Protein AF-A0A959UY84-F1 (afdb_monomer)

pLDDT: mean 77.55, std 14.4, range [38.22, 95.81]

Mean predicted aligned error: 18.68 Å

Nearest PDB structures (foldseek):
  3w5n-assembly1_A  TM=2.891E-01  e=4.322E-02  Streptomyces avermitilis MA-4680 = NBRC 14893
  1owr-assembly4_Q  TM=3.472E-01  e=2.621E-01  Homo sapiens
  6z2o-assembly1_A  TM=5.328E-01  e=4.587E+00  Akkermansia muciniphila ATCC BAA-835
  7usy-assembly1_J  TM=1.770E-01  e=7.175E-01  Caenorhabditis elegans
  6uwa-assembly1_A  TM=2.604E-01  e=7.794E+00  Mus musculus

Sequence (196 aa):
AFSTVIEVLQGSLLLPDIQVSQGEYFWDTDPGEGNGSTMLAFDGNYDSALETVRLESSTLPAPGTHTLGLRVLDVNGNWGPVFRVVTEVLPGSITFPAIHVSAAEYWADSDPGEGAGTPMLAADGNFDSAVEVFRGGGIPVPVIAGTQVLWMRAQDDDGGWGPPFGVVVNIDTTVTGTVAVPELAMDPVRIGPNPA

Radius of gyration: 35.75 Å; Cα contacts (8 Å, |Δi|>4): 288; chains: 1; bounding box: 108×70×89 Å

Secondary structure (DSSP, 8-state):
-------------------EEEEEEEESS---TT-SEEPEETTS---SSS--EE--GGGPPSSEEEEEEEEEEETTSPBPPPEEEEEEE-SS-------SEEEEEEESSS---TT-SEEPEETTS---SSS-PEEP-SPPSS--SEEEEEEEEEEETTSPBPPPEEEEEEE-S---S-------------PPPPP-

Solvent-accessible surface area (backbone atoms only — not comparable to full-atom values): 12645 Å² total; per-residue (Å²): 138,89,83,86,84,83,83,82,76,83,74,80,79,77,68,77,76,65,27,34,58,47,38,30,33,42,67,69,64,84,72,51,93,93,57,48,48,71,44,40,41,72,90,72,58,58,77,39,75,72,79,61,70,46,75,73,75,91,72,65,72,73,62,42,82,43,35,44,35,36,36,40,25,34,69,85,74,48,73,50,74,76,47,75,47,80,44,74,41,72,82,69,82,82,73,68,75,70,65,21,36,60,47,36,30,36,47,62,75,76,87,70,50,93,93,57,45,48,67,47,39,42,66,89,71,60,61,78,38,71,72,79,58,70,40,77,62,79,80,72,80,90,68,75,72,40,82,45,43,43,32,32,34,42,21,36,64,89,69,50,71,52,75,78,46,73,45,84,40,75,42,70,79,79,73,77,69,81,79,70,71,73,78,73,78,73,73,77,83,80,84,74,81,83,81,131

Structure (mmCIF, N/CA/C/O backbone):
data_AF-A0A959UY84-F1
#
_entry.id   AF-A0A959UY84-F1
#
loop_
_atom_site.group_PDB
_atom_site.id
_atom_site.type_symbol
_atom_site.label_atom_id
_atom_site.label_alt_id
_atom_site.label_comp_id
_atom_site.label_asym_id
_atom_site.label_entity_id
_atom_site.label_seq_id
_atom_site.pdbx_PDB_ins_code
_atom_site.Cartn_x
_atom_site.Cartn_y
_atom_site.Cartn_z
_atom_site.occupancy
_atom_site.B_iso_or_equiv
_atom_site.auth_seq_id
_atom_site.auth_comp_id
_atom_site.auth_asym_id
_atom_site.auth_atom_id
_atom_site.pdbx_PDB_model_num
ATOM 1 N N . ALA A 1 1 ? -82.254 -1.535 7.760 1.00 47.66 1 ALA A N 1
ATOM 2 C CA . ALA A 1 1 ? -80.948 -2.008 7.265 1.00 47.66 1 ALA A CA 1
ATOM 3 C C . ALA A 1 1 ? -79.883 -1.381 8.145 1.00 47.66 1 ALA A C 1
ATOM 5 O O . ALA A 1 1 ? -79.947 -0.176 8.350 1.00 47.66 1 ALA A O 1
ATOM 6 N N . PHE A 1 2 ? -78.991 -2.175 8.728 1.00 38.91 2 PHE A N 1
ATOM 7 C CA . PHE A 1 2 ? -77.877 -1.650 9.518 1.00 38.91 2 PHE A CA 1
ATOM 8 C C . PHE A 1 2 ? -76.648 -1.620 8.612 1.00 38.91 2 PHE A C 1
ATOM 10 O O . PHE A 1 2 ? -76.376 -2.612 7.937 1.00 38.91 2 PHE A O 1
ATOM 17 N N . SER A 1 3 ? -75.940 -0.495 8.568 1.00 51.19 3 SER A N 1
ATOM 18 C CA . SER A 1 3 ? -74.645 -0.388 7.898 1.00 51.19 3 SER A CA 1
ATOM 19 C C . SER A 1 3 ? -73.561 -0.216 8.952 1.00 51.19 3 SER A C 1
ATOM 21 O O . SER A 1 3 ? -73.603 0.737 9.729 1.00 51.19 3 SER A O 1
ATOM 23 N N . THR A 1 4 ? -72.592 -1.124 8.960 1.00 61.88 4 THR A N 1
ATOM 24 C CA . THR A 1 4 ? -71.362 -0.978 9.738 1.00 61.88 4 THR A CA 1
ATOM 25 C C . THR A 1 4 ? -70.374 -0.165 8.915 1.00 61.88 4 THR A C 1
ATOM 27 O O . THR A 1 4 ? -70.069 -0.533 7.782 1.00 61.88 4 THR A O 1
ATOM 30 N N . VAL A 1 5 ? -69.875 0.931 9.481 1.00 63.16 5 VAL A N 1
ATOM 31 C CA . VAL A 1 5 ? -68.743 1.670 8.920 1.00 63.16 5 VAL A CA 1
ATOM 32 C C . VAL A 1 5 ? -67.485 1.155 9.610 1.00 63.16 5 VAL A C 1
ATOM 34 O O . VAL A 1 5 ? -67.395 1.198 10.834 1.00 63.16 5 VAL A O 1
ATOM 37 N N . ILE A 1 6 ? -66.546 0.624 8.826 1.00 64.69 6 ILE A N 1
ATOM 38 C CA . ILE A 1 6 ? -65.205 0.266 9.292 1.00 64.69 6 ILE A CA 1
ATOM 39 C C . ILE A 1 6 ? -64.286 1.398 8.856 1.00 64.69 6 ILE A C 1
ATOM 41 O O . ILE A 1 6 ? -64.096 1.625 7.662 1.00 64.69 6 ILE A O 1
ATOM 45 N N . GLU A 1 7 ? -63.738 2.113 9.828 1.00 56.81 7 GLU A N 1
ATOM 46 C CA . GLU A 1 7 ? -62.699 3.102 9.590 1.00 56.81 7 GLU A CA 1
ATOM 47 C C . GLU A 1 7 ? -61.343 2.389 9.629 1.00 56.81 7 GLU A C 1
ATOM 49 O O . GLU A 1 7 ? -60.917 1.886 10.669 1.00 56.81 7 GLU A O 1
ATOM 54 N N . VAL A 1 8 ? -60.685 2.286 8.473 1.00 61.00 8 VAL A N 1
ATOM 55 C CA . VAL A 1 8 ? -59.310 1.785 8.386 1.00 61.00 8 VAL A CA 1
ATOM 56 C C . VAL A 1 8 ? -58.386 2.994 8.450 1.00 61.00 8 VAL A C 1
ATOM 58 O O . VAL A 1 8 ? -58.126 3.645 7.440 1.00 61.00 8 VAL A O 1
ATOM 61 N N . LEU A 1 9 ? -57.911 3.314 9.652 1.00 59.94 9 LEU A N 1
ATOM 62 C CA . LEU A 1 9 ? -56.828 4.276 9.837 1.00 59.94 9 LEU A CA 1
ATOM 63 C C . LEU A 1 9 ? -55.558 3.686 9.216 1.00 59.94 9 LEU A C 1
ATOM 65 O O . LEU A 1 9 ? -55.155 2.574 9.565 1.00 59.94 9 LEU A O 1
ATOM 69 N N . GLN A 1 10 ? -54.926 4.413 8.290 1.00 56.59 10 GLN A N 1
ATOM 70 C CA . GLN A 1 10 ? -53.598 4.044 7.808 1.00 56.59 10 GLN A CA 1
ATOM 71 C C . GLN A 1 10 ? -52.622 4.182 8.977 1.00 56.59 10 GLN A C 1
ATOM 73 O O . GLN A 1 10 ? -52.199 5.282 9.326 1.00 56.59 10 GLN A O 1
ATOM 78 N N . GLY A 1 11 ? -52.298 3.062 9.621 1.00 54.84 11 GLY A N 1
ATOM 79 C CA . GLY A 1 11 ? -51.162 3.005 10.523 1.00 54.84 11 GLY A CA 1
ATOM 80 C C . GLY A 1 11 ? -49.910 3.308 9.711 1.00 54.84 11 GLY A C 1
ATOM 81 O O . GLY A 1 11 ? -49.568 2.549 8.805 1.00 54.84 11 GLY A O 1
ATOM 82 N N . SER A 1 12 ? -49.247 4.424 10.010 1.00 58.94 12 SER A N 1
ATOM 83 C CA . SER A 1 12 ? -47.888 4.650 9.532 1.00 58.94 12 SER A CA 1
ATOM 84 C C . SER A 1 12 ? -47.003 3.581 10.169 1.00 58.94 12 SER A C 1
ATOM 86 O O . SER A 1 12 ? -46.791 3.580 11.382 1.00 58.94 12 SER A O 1
ATOM 88 N N . LEU A 1 13 ? -46.539 2.631 9.360 1.00 49.25 13 LEU A N 1
ATOM 89 C CA . LEU A 1 13 ? -45.428 1.765 9.726 1.00 49.25 13 LEU A CA 1
ATOM 90 C C . LEU A 1 13 ? -44.180 2.648 9.730 1.00 49.25 13 LEU A C 1
ATOM 92 O O . LEU A 1 13 ? -43.561 2.855 8.689 1.00 49.25 13 LEU A O 1
ATOM 96 N N . LEU A 1 14 ? -43.822 3.183 10.898 1.00 54.56 14 LEU A N 1
ATOM 97 C CA . LEU A 1 14 ? -42.451 3.615 11.131 1.00 54.56 14 LEU A CA 1
ATOM 98 C C . LEU A 1 14 ? -41.615 2.337 11.144 1.00 54.56 14 LEU A C 1
ATOM 100 O O . LEU A 1 14 ? -41.528 1.649 12.161 1.00 54.56 14 LEU A O 1
ATOM 104 N N . LEU A 1 15 ? -41.079 1.965 9.982 1.00 54.41 15 LEU A N 1
ATOM 105 C CA . LEU A 1 15 ? -39.964 1.035 9.963 1.00 54.41 15 LEU A CA 1
ATOM 106 C C . LEU A 1 15 ? -38.872 1.687 10.819 1.00 54.41 15 LEU A C 1
ATOM 108 O O . LEU A 1 15 ? -38.624 2.881 10.632 1.00 54.41 15 LEU A O 1
ATOM 112 N N . PRO A 1 16 ? -38.287 0.970 11.796 1.00 58.69 16 PRO A N 1
ATOM 113 C CA . PRO A 1 16 ? -37.141 1.505 12.505 1.00 58.69 16 PRO A CA 1
ATOM 114 C C . PRO A 1 16 ? -36.112 1.900 11.454 1.00 58.69 16 PRO A C 1
ATOM 116 O O . PRO A 1 16 ? -35.896 1.161 10.493 1.00 58.69 16 PRO A O 1
ATOM 119 N N . ASP A 1 17 ? -35.552 3.089 11.598 1.00 64.38 17 ASP A N 1
ATOM 120 C CA . ASP A 1 17 ? -34.483 3.521 10.724 1.00 64.38 17 ASP A CA 1
ATOM 121 C C . ASP A 1 17 ? -33.242 2.696 11.087 1.00 64.38 17 ASP A C 1
ATOM 123 O O . ASP A 1 17 ? -32.738 2.768 12.211 1.00 64.38 17 ASP A O 1
ATOM 127 N N . ILE A 1 18 ? -32.846 1.791 10.188 1.00 68.69 18 ILE A N 1
ATOM 128 C CA . ILE A 1 18 ? -31.740 0.843 10.395 1.00 68.69 18 ILE A CA 1
ATOM 129 C C . ILE A 1 18 ? -30.517 1.429 9.704 1.00 68.69 18 ILE A C 1
ATOM 131 O O . ILE A 1 18 ? -30.008 0.891 8.723 1.00 68.69 18 ILE A O 1
ATOM 135 N N . GLN A 1 19 ? -30.087 2.576 10.200 1.00 77.75 19 GLN A N 1
ATOM 136 C CA . GLN A 1 19 ? -28.886 3.251 9.746 1.00 77.75 19 GLN A CA 1
ATOM 137 C C . GLN A 1 19 ? -27.900 3.329 10.905 1.00 77.75 19 GLN A C 1
ATOM 139 O O . GLN A 1 19 ? -28.273 3.553 12.064 1.00 77.75 19 GLN A O 1
ATOM 144 N N . VAL A 1 20 ? -26.629 3.115 10.586 1.00 83.38 20 VAL A N 1
ATOM 145 C CA . VAL A 1 20 ? -25.526 3.466 11.479 1.00 83.38 20 VAL A CA 1
ATOM 146 C C . VAL A 1 20 ? -25.349 4.980 11.402 1.00 83.38 20 VAL A C 1
ATOM 148 O O . VAL A 1 20 ? -25.533 5.548 10.341 1.00 83.38 20 VAL A O 1
ATOM 151 N N . SER A 1 21 ? -25.013 5.645 12.503 1.00 86.69 21 SER A N 1
ATOM 152 C CA . SER A 1 21 ? -24.697 7.082 12.524 1.00 86.69 21 SER A CA 1
ATOM 153 C C . SER A 1 21 ? -23.239 7.354 12.900 1.00 86.69 21 SER A C 1
ATOM 155 O O . SER A 1 21 ? -22.665 8.368 12.501 1.00 86.69 21 SER A O 1
ATOM 157 N N . GLN A 1 22 ? -22.620 6.441 13.655 1.00 88.75 22 GLN A N 1
ATOM 158 C CA . GLN A 1 22 ? -21.222 6.516 14.063 1.00 88.75 22 GLN A CA 1
ATOM 159 C C . GLN A 1 22 ? -20.673 5.119 14.372 1.00 88.75 22 GLN A C 1
ATOM 161 O O . GLN A 1 22 ? -21.403 4.205 14.750 1.00 88.75 22 GLN A O 1
ATOM 166 N N . GLY A 1 23 ? -19.356 4.965 14.273 1.00 90.00 23 GLY A N 1
ATOM 167 C CA . GLY A 1 23 ? -18.635 3.805 14.775 1.00 90.00 23 GLY A CA 1
ATOM 168 C C . GLY A 1 23 ? -17.447 4.209 15.637 1.00 90.00 23 GLY A C 1
ATOM 169 O O . GLY A 1 23 ? -16.810 5.231 15.377 1.00 90.00 23 GLY A O 1
ATOM 170 N N . GLU A 1 24 ? -17.120 3.398 16.640 1.00 93.00 24 GLU A N 1
ATOM 171 C CA . GLU A 1 24 ? -15.875 3.532 17.394 1.00 93.00 24 GLU A CA 1
ATOM 172 C C . GLU A 1 24 ? -15.188 2.189 17.655 1.00 93.00 24 GLU A C 1
ATOM 174 O O . GLU A 1 24 ? -15.826 1.133 17.710 1.00 93.00 24 GLU A O 1
ATOM 179 N N . TYR A 1 25 ? -13.871 2.251 17.832 1.00 93.06 25 TYR A N 1
ATOM 180 C CA . TYR A 1 25 ? -13.019 1.125 18.186 1.00 93.06 25 T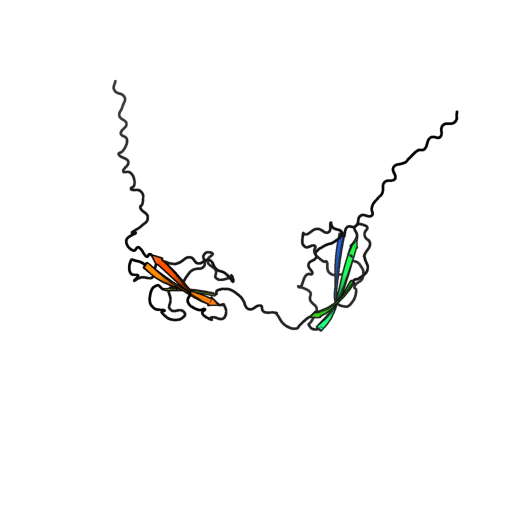YR A CA 1
ATOM 181 C C . TYR A 1 25 ? -12.096 1.467 19.359 1.00 93.06 25 TYR A C 1
ATOM 183 O O . TYR A 1 25 ? -11.830 2.633 19.654 1.00 93.06 25 TYR A O 1
ATOM 191 N N . PHE A 1 26 ? -11.595 0.443 20.043 1.00 93.69 26 PHE A N 1
ATOM 192 C CA . PHE A 1 26 ? -10.644 0.587 21.142 1.00 93.69 26 PHE A CA 1
ATOM 193 C C . PHE A 1 26 ? -9.764 -0.656 21.286 1.00 93.69 26 PHE A C 1
ATOM 195 O O . PHE A 1 26 ? -10.149 -1.761 20.895 1.00 93.69 26 PHE A O 1
ATOM 202 N N . TRP A 1 27 ? -8.585 -0.465 21.878 1.00 93.69 27 TRP A N 1
ATOM 203 C CA . TRP A 1 27 ? -7.637 -1.534 22.172 1.00 93.69 27 TRP A CA 1
ATOM 204 C C . TRP A 1 27 ? -7.721 -1.945 23.641 1.00 93.69 27 TRP A C 1
ATOM 206 O O . TRP A 1 27 ? -7.624 -1.116 24.545 1.00 93.69 27 TRP A O 1
ATOM 216 N N . ASP A 1 28 ? -7.875 -3.247 23.856 1.00 94.62 28 ASP A N 1
ATOM 217 C CA . ASP A 1 28 ? -7.887 -3.954 25.134 1.00 94.62 28 ASP A CA 1
ATOM 218 C C . ASP A 1 28 ? -9.031 -3.552 26.076 1.00 94.62 28 ASP A C 1
ATOM 220 O O . ASP A 1 28 ? -10.001 -4.298 26.232 1.00 94.62 28 ASP A O 1
ATOM 224 N N . THR A 1 29 ? -8.938 -2.385 26.712 1.00 95.12 29 THR A N 1
ATOM 225 C CA . THR A 1 29 ? -9.922 -1.930 27.703 1.00 95.12 29 THR A CA 1
ATOM 226 C C . THR A 1 29 ? -10.991 -1.068 27.045 1.00 95.12 29 THR A C 1
ATOM 228 O O . THR A 1 29 ? -10.676 -0.108 26.351 1.00 95.12 29 THR A O 1
ATOM 231 N N . ASP A 1 30 ? -12.262 -1.392 27.296 1.00 95.75 30 ASP A N 1
ATOM 232 C CA . ASP A 1 30 ? -13.405 -0.603 26.826 1.00 95.75 30 ASP A CA 1
ATOM 233 C C . ASP A 1 30 ? -13.479 0.735 27.584 1.00 95.75 30 ASP A C 1
ATOM 235 O O . ASP A 1 30 ? -13.676 0.718 28.803 1.00 95.75 30 ASP A O 1
ATOM 239 N N . PRO A 1 31 ? -13.330 1.889 26.905 1.00 95.50 31 PRO A N 1
ATOM 240 C CA . PRO A 1 31 ? -13.381 3.200 27.547 1.00 95.50 31 PRO A CA 1
ATOM 241 C C . PRO A 1 31 ? -14.817 3.660 27.863 1.00 95.50 31 PRO A C 1
ATOM 243 O O . PRO A 1 31 ? -15.012 4.744 28.411 1.00 95.50 31 PRO A O 1
ATOM 246 N N . GLY A 1 32 ? -15.833 2.859 27.528 1.00 95.19 32 GLY A N 1
ATOM 247 C CA . GLY A 1 32 ? -17.241 3.232 27.632 1.00 95.19 32 GLY A CA 1
ATOM 248 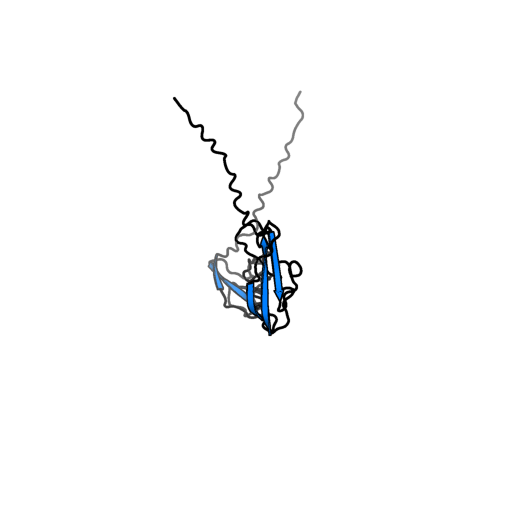C C . GLY A 1 32 ? -17.724 4.041 26.429 1.00 95.19 32 GLY A C 1
ATOM 249 O O . GLY A 1 32 ? -16.923 4.579 25.666 1.00 95.19 32 GLY A O 1
ATOM 250 N N . GLU A 1 33 ? -19.041 4.052 26.232 1.00 95.81 33 GLU A N 1
ATOM 251 C CA . GLU A 1 33 ? -19.744 4.602 25.063 1.00 95.81 33 GLU A CA 1
ATOM 252 C C . GLU A 1 33 ? -19.339 6.041 24.720 1.00 95.81 33 GLU A C 1
ATOM 254 O O . GLU A 1 33 ? -19.361 6.920 25.581 1.00 95.81 33 GLU A O 1
ATOM 259 N N . GLY A 1 34 ? -18.962 6.273 23.457 1.00 94.00 34 GLY A N 1
ATOM 260 C CA . GLY A 1 34 ? -18.556 7.581 22.936 1.00 94.00 34 GLY A CA 1
ATOM 261 C C . GLY A 1 34 ? -17.136 8.026 23.306 1.00 94.00 34 GLY A C 1
ATOM 262 O O . GLY A 1 34 ? -16.761 9.150 22.977 1.00 94.00 34 GLY A O 1
ATOM 263 N N . ASN A 1 35 ? -16.353 7.182 23.989 1.00 94.56 35 ASN A N 1
ATOM 264 C CA . ASN A 1 35 ? -14.973 7.483 24.395 1.00 94.56 35 ASN A CA 1
ATOM 265 C C . ASN A 1 35 ? -13.918 6.666 23.625 1.00 94.56 35 ASN A C 1
ATOM 267 O O . ASN A 1 35 ? -12.739 6.685 23.985 1.00 94.56 35 ASN A O 1
ATOM 271 N N . GLY A 1 36 ? -14.327 5.900 22.612 1.00 91.50 36 GLY A N 1
ATOM 272 C CA . GLY A 1 36 ? -13.433 5.163 21.727 1.00 91.50 36 GLY A CA 1
ATOM 273 C C . GLY A 1 36 ? -12.828 6.044 20.634 1.00 91.50 36 GLY A C 1
ATOM 274 O O . GLY A 1 36 ? -13.126 7.228 20.494 1.00 91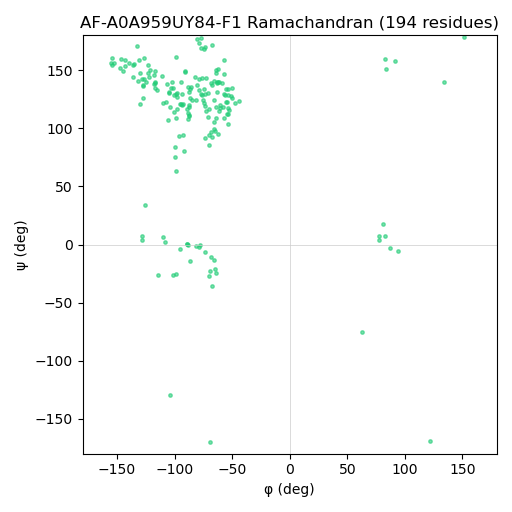.50 36 GLY A O 1
ATOM 275 N N . SER A 1 37 ? -11.952 5.446 19.830 1.00 91.38 37 SER A N 1
ATOM 276 C CA . SER A 1 37 ? -11.448 6.072 18.608 1.00 91.38 37 SER A CA 1
ATOM 277 C C . SER A 1 37 ? -12.481 5.960 17.494 1.00 91.38 37 SER A C 1
ATOM 279 O O . SER A 1 37 ? -13.027 4.885 17.255 1.00 91.38 37 SER A O 1
ATOM 281 N N . THR A 1 38 ? -12.745 7.064 16.800 1.00 89.75 38 THR A N 1
ATOM 282 C CA . THR A 1 38 ? -13.732 7.116 15.718 1.00 89.75 38 THR A CA 1
ATOM 283 C C . THR A 1 38 ? -13.330 6.205 14.557 1.00 89.75 38 THR A C 1
ATOM 285 O O . THR A 1 38 ? -12.202 6.260 14.071 1.00 89.75 38 THR A O 1
ATOM 288 N N . MET A 1 39 ? -14.271 5.388 14.087 1.00 88.06 39 MET A N 1
ATOM 289 C CA . MET A 1 39 ? -14.162 4.686 12.809 1.00 88.06 39 MET A CA 1
ATOM 290 C C . MET A 1 39 ? -14.590 5.635 11.686 1.00 88.06 39 MET A C 1
ATOM 292 O O . MET A 1 39 ? -15.525 6.420 11.867 1.00 88.06 39 MET A O 1
ATOM 296 N N . LEU A 1 40 ? -13.950 5.565 10.521 1.00 84.88 40 LEU A N 1
ATOM 297 C CA . LEU A 1 40 ? -14.352 6.353 9.352 1.00 84.88 40 LEU A CA 1
ATOM 298 C C . LEU A 1 40 ? -15.058 5.455 8.337 1.00 84.88 40 LEU A C 1
ATOM 300 O O . LEU A 1 40 ? -14.521 4.406 7.976 1.00 84.88 40 LEU A O 1
ATOM 304 N N . ALA 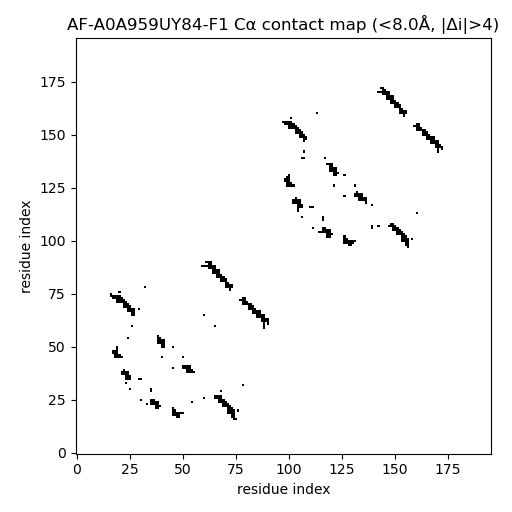A 1 41 ? -16.231 5.875 7.863 1.00 81.25 41 ALA A N 1
ATOM 305 C CA . ALA A 1 41 ? -16.898 5.232 6.736 1.00 81.25 41 ALA A CA 1
ATOM 306 C C . ALA A 1 41 ? -16.067 5.417 5.460 1.00 81.25 41 ALA A C 1
ATOM 308 O O . ALA A 1 41 ? -15.463 6.472 5.245 1.00 81.25 41 ALA A O 1
ATOM 309 N N . PHE A 1 42 ? -16.000 4.383 4.626 1.00 78.25 42 PHE A N 1
ATOM 310 C CA . PHE A 1 42 ? -15.136 4.372 3.446 1.00 78.25 42 PHE A CA 1
ATOM 311 C C . PHE A 1 42 ? -15.584 5.373 2.372 1.00 78.25 42 PHE A C 1
ATOM 313 O O . PHE A 1 42 ? -14.748 5.990 1.716 1.00 78.25 42 PHE A O 1
ATOM 320 N N . ASP A 1 43 ? -16.891 5.557 2.212 1.00 75.50 43 ASP A N 1
ATOM 321 C CA . ASP A 1 43 ? -17.503 6.548 1.319 1.00 75.50 43 ASP A CA 1
ATOM 322 C C . ASP A 1 43 ? -17.742 7.911 1.999 1.00 75.50 43 ASP A C 1
ATOM 324 O O . ASP A 1 43 ? -18.218 8.856 1.366 1.00 75.50 43 ASP A O 1
ATOM 328 N N . GLY A 1 44 ? -17.361 8.025 3.274 1.00 80.00 44 GLY A N 1
ATOM 329 C CA . GLY A 1 44 ? -17.470 9.232 4.080 1.00 80.00 44 GLY A CA 1
ATOM 330 C C . GLY A 1 44 ? -18.810 9.427 4.791 1.00 80.00 44 GLY A C 1
ATOM 331 O O . GLY A 1 44 ? -18.900 10.379 5.566 1.00 80.00 44 GLY A O 1
ATOM 332 N N . ASN A 1 45 ? -19.808 8.556 4.598 1.00 77.25 45 ASN A N 1
ATOM 333 C CA . ASN A 1 45 ? -21.121 8.679 5.234 1.00 77.25 45 ASN A CA 1
ATOM 334 C C . ASN A 1 45 ? -21.503 7.391 5.974 1.00 77.25 45 ASN A C 1
ATOM 336 O O . ASN A 1 45 ? -21.220 6.298 5.518 1.00 77.25 45 ASN A O 1
ATOM 340 N N . TYR A 1 46 ? -22.160 7.528 7.124 1.00 76.38 46 TYR A N 1
ATOM 341 C CA . TYR A 1 46 ? -22.835 6.418 7.794 1.00 76.38 46 TYR A CA 1
ATOM 342 C C . TYR A 1 46 ? -24.324 6.524 7.453 1.00 76.38 46 TYR A C 1
ATOM 344 O O . TYR A 1 46 ? -25.072 7.190 8.163 1.00 76.38 46 TYR A O 1
ATOM 352 N N . ASP A 1 47 ? -24.737 6.004 6.303 1.00 75.19 47 ASP A N 1
ATOM 353 C CA . ASP A 1 47 ? -26.119 6.113 5.812 1.00 75.19 47 ASP A CA 1
ATOM 354 C C . ASP A 1 47 ? -26.732 4.764 5.404 1.00 75.19 47 ASP A C 1
ATOM 356 O O . ASP A 1 47 ? -27.863 4.697 4.910 1.00 75.19 47 ASP A O 1
ATOM 360 N N . SER A 1 48 ? -26.023 3.674 5.686 1.00 72.38 48 SER A N 1
ATOM 361 C CA . SER A 1 48 ? -26.401 2.316 5.337 1.00 72.38 48 SER A CA 1
ATOM 362 C C . SER A 1 48 ? -26.475 1.402 6.566 1.00 72.38 48 SER A C 1
ATOM 364 O O . SER A 1 48 ? -25.837 1.601 7.600 1.00 72.38 48 SER A O 1
ATOM 366 N N . ALA A 1 49 ? -27.286 0.345 6.454 1.00 68.38 49 ALA A N 1
ATOM 367 C CA . ALA A 1 49 ? -27.397 -0.696 7.483 1.00 68.38 49 ALA A CA 1
ATOM 368 C C . ALA A 1 49 ? -26.125 -1.561 7.592 1.00 68.38 49 ALA A C 1
ATOM 370 O O . ALA A 1 49 ? -25.889 -2.217 8.607 1.00 68.38 49 ALA A O 1
ATOM 371 N N . LEU A 1 50 ? -25.335 -1.602 6.516 1.00 71.06 50 LEU A N 1
ATOM 372 C CA . LEU A 1 50 ? -24.047 -2.275 6.421 1.00 71.06 50 LEU A CA 1
ATOM 373 C C . LEU A 1 50 ? -23.037 -1.268 5.894 1.00 71.06 50 LEU A C 1
ATOM 375 O O . LEU A 1 50 ? -23.253 -0.699 4.829 1.00 71.06 50 LEU A O 1
ATOM 379 N N . GLU A 1 51 ? -21.940 -1.103 6.624 1.00 78.31 51 GLU A N 1
ATOM 380 C CA . GLU A 1 51 ? -20.934 -0.087 6.338 1.00 78.31 51 GLU A CA 1
ATOM 381 C C . GLU A 1 51 ? -19.554 -0.708 6.185 1.00 78.31 51 GLU A C 1
ATOM 383 O O . GLU A 1 51 ? -19.166 -1.607 6.938 1.00 78.31 51 GLU A O 1
ATOM 388 N N . THR A 1 52 ? -18.795 -0.206 5.212 1.00 78.75 52 THR A N 1
ATOM 389 C CA . THR A 1 52 ? -17.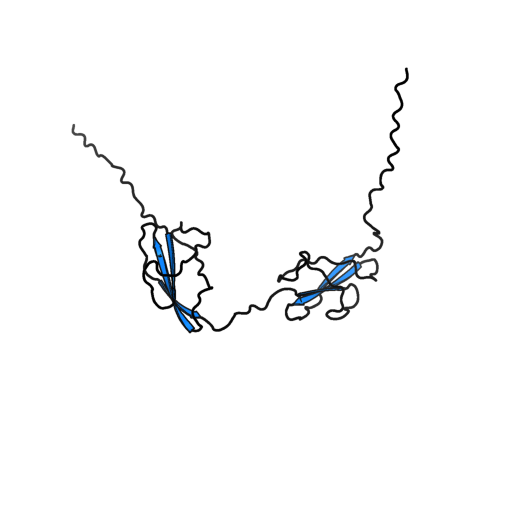365 -0.509 5.114 1.00 78.75 52 THR A CA 1
ATOM 390 C C . THR A 1 52 ? -16.611 0.585 5.846 1.00 78.75 52 THR A C 1
ATOM 392 O O . THR A 1 52 ? -16.719 1.756 5.495 1.00 78.75 52 THR A O 1
ATOM 395 N N . VAL A 1 53 ? -15.832 0.210 6.858 1.00 78.31 53 VAL A N 1
ATOM 396 C CA . VAL A 1 53 ? -15.120 1.165 7.713 1.00 78.31 53 VAL A CA 1
ATOM 397 C C . VAL A 1 53 ? -13.611 0.995 7.612 1.00 78.31 53 VAL A C 1
ATOM 399 O O . VAL A 1 53 ? -13.099 -0.119 7.476 1.00 78.31 53 VAL A O 1
ATOM 402 N N . ARG A 1 54 ? -12.886 2.110 7.714 1.00 77.31 54 ARG A N 1
ATOM 403 C CA . ARG A 1 54 ? -11.432 2.141 7.876 1.00 77.31 54 ARG A CA 1
ATOM 404 C C . ARG A 1 54 ? -11.090 2.487 9.323 1.00 77.31 54 ARG A C 1
ATOM 406 O O . ARG A 1 54 ? -11.591 3.467 9.874 1.00 77.31 54 ARG A O 1
ATOM 413 N N . LEU A 1 55 ? -10.199 1.693 9.912 1.00 76.56 55 LEU A N 1
ATOM 414 C CA . LEU A 1 55 ? -9.563 2.000 11.191 1.00 76.56 55 LEU A CA 1
ATOM 415 C C . LEU A 1 55 ? -8.303 2.824 10.931 1.00 76.56 55 LEU A C 1
ATOM 417 O O . LEU A 1 55 ? -7.524 2.512 10.025 1.00 76.56 55 LEU A O 1
ATOM 421 N N . GLU A 1 56 ? -8.093 3.874 11.717 1.00 70.06 56 GLU A N 1
ATOM 422 C CA . GLU A 1 56 ? -6.859 4.646 11.637 1.00 70.06 56 GLU A CA 1
ATOM 423 C C . GLU A 1 56 ? -5.701 3.846 12.244 1.00 70.06 56 GLU A C 1
ATOM 425 O O . GLU A 1 56 ? -5.659 3.570 13.443 1.00 70.06 56 GLU A O 1
ATOM 430 N N . SER A 1 57 ? -4.724 3.476 11.415 1.00 64.62 57 SER A N 1
ATOM 431 C CA . SER A 1 57 ? -3.555 2.688 11.830 1.00 64.6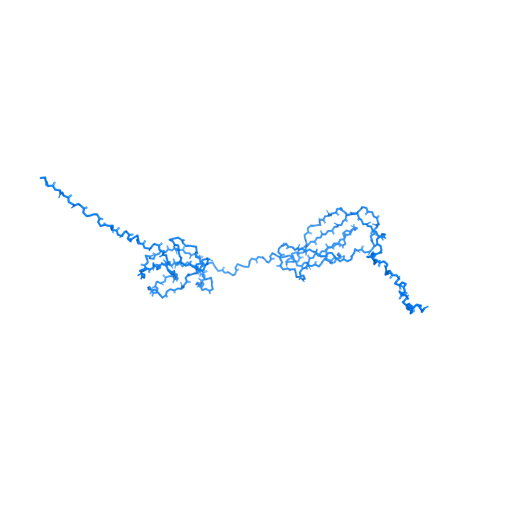2 57 SER A CA 1
ATOM 432 C C . SER A 1 57 ? -2.485 3.512 12.552 1.00 64.62 57 SER A C 1
ATOM 434 O O 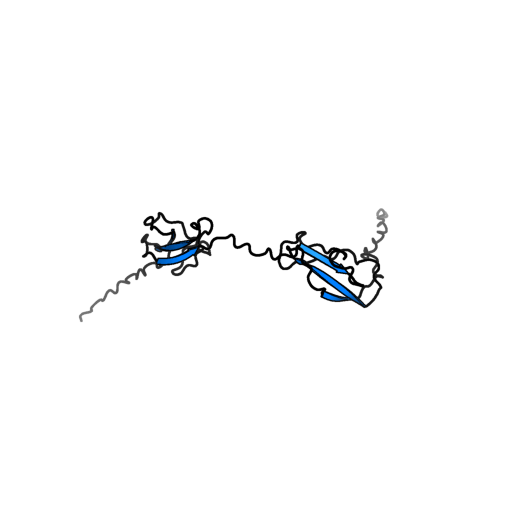. SER A 1 57 ? -1.476 2.965 12.989 1.00 64.62 57 SER A O 1
ATOM 436 N N . SER A 1 58 ? -2.681 4.825 12.699 1.00 63.84 58 SER A N 1
ATOM 437 C CA . SER A 1 58 ? -1.749 5.726 13.392 1.00 63.84 58 SER A CA 1
ATOM 438 C C . SER A 1 58 ? -1.675 5.490 14.907 1.00 63.84 58 SER A C 1
ATOM 440 O O . SER A 1 58 ? -0.783 6.022 15.562 1.00 63.84 58 SER A O 1
ATOM 442 N N . THR A 1 59 ? -2.586 4.687 15.465 1.00 69.19 59 THR A N 1
ATOM 443 C CA . THR A 1 59 ? -2.730 4.433 16.910 1.00 69.19 59 THR A CA 1
ATOM 444 C C . THR A 1 59 ? -2.695 2.941 17.259 1.00 69.19 59 THR A C 1
ATOM 446 O O . THR A 1 59 ? -3.382 2.489 18.175 1.00 69.19 59 THR A O 1
ATOM 449 N N . LEU A 1 60 ? -1.910 2.144 16.526 1.00 81.69 60 LEU A N 1
ATOM 450 C CA . LEU A 1 60 ? -1.699 0.743 16.900 1.00 81.69 60 LEU A CA 1
ATOM 451 C C . LEU A 1 60 ? -0.998 0.645 18.271 1.00 81.69 60 LEU A C 1
ATOM 453 O O . LEU A 1 60 ? -0.084 1.431 18.546 1.00 81.69 60 LEU A O 1
ATOM 457 N N . PRO A 1 61 ? -1.400 -0.306 19.134 1.00 87.75 61 PRO A N 1
ATOM 458 C CA . PRO A 1 61 ? -0.699 -0.573 20.379 1.00 87.75 61 PRO A CA 1
ATOM 459 C C . PRO A 1 61 ? 0.690 -1.161 20.093 1.00 87.75 61 PRO A C 1
ATOM 461 O O . PRO A 1 61 ? 1.048 -1.458 18.950 1.00 87.75 61 PRO A O 1
ATOM 464 N N . ALA A 1 62 ? 1.500 -1.300 21.142 1.00 88.88 62 ALA A N 1
ATOM 465 C CA . ALA A 1 62 ? 2.810 -1.928 21.020 1.00 88.88 62 ALA A CA 1
ATOM 466 C C . ALA A 1 62 ? 2.694 -3.356 20.445 1.00 88.88 62 ALA A C 1
ATOM 468 O O . ALA A 1 62 ? 1.637 -3.970 20.541 1.00 88.88 62 ALA A O 1
ATOM 469 N N . PRO A 1 63 ? 3.768 -3.918 19.870 1.00 89.62 63 PRO A N 1
ATOM 470 C CA . PRO A 1 63 ? 3.745 -5.299 19.414 1.00 89.62 63 PRO A CA 1
ATOM 471 C C . PRO A 1 63 ? 3.346 -6.286 20.517 1.00 89.62 63 PRO A C 1
ATOM 473 O O . PRO A 1 63 ? 3.879 -6.233 21.629 1.00 89.62 63 PRO A O 1
ATOM 476 N N . GLY A 1 64 ? 2.443 -7.206 20.193 1.00 90.56 64 GLY A N 1
ATOM 477 C CA . GLY A 1 64 ? 1.872 -8.164 21.129 1.00 90.56 64 GLY A CA 1
ATOM 478 C C . GLY A 1 64 ? 0.464 -8.606 20.742 1.00 90.56 64 GLY A C 1
ATOM 479 O O . GLY A 1 64 ? -0.107 -8.174 19.743 1.00 90.56 64 GLY A O 1
ATOM 480 N N . THR A 1 65 ? -0.112 -9.501 21.539 1.00 93.94 65 THR A N 1
ATOM 481 C CA . THR A 1 65 ? -1.517 -9.896 21.401 1.00 93.94 65 THR A CA 1
ATOM 482 C C . THR A 1 65 ? -2.413 -8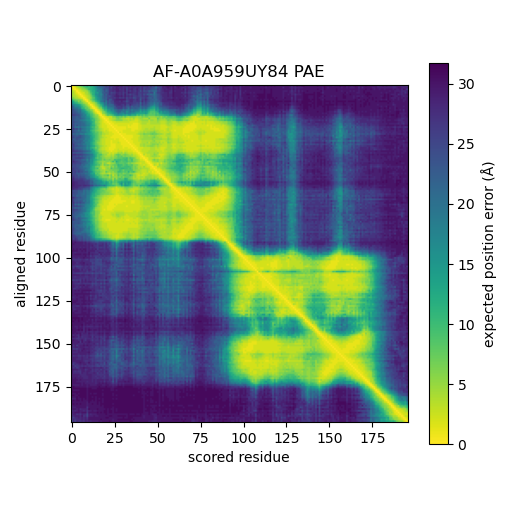.870 22.086 1.00 93.94 65 THR A C 1
ATOM 484 O O . THR A 1 65 ? -2.278 -8.640 23.286 1.00 93.94 65 THR A O 1
ATOM 487 N N . HIS A 1 66 ? -3.359 -8.318 21.336 1.00 94.44 66 HIS A N 1
ATOM 488 C CA . HIS A 1 66 ? -4.325 -7.328 21.795 1.00 94.44 66 HIS A CA 1
ATOM 489 C C . HIS A 1 66 ? -5.752 -7.767 21.484 1.00 94.44 66 HIS A C 1
ATOM 491 O O . HIS A 1 66 ? -5.997 -8.606 20.616 1.00 94.44 66 HIS A O 1
ATOM 497 N N . THR A 1 67 ? -6.717 -7.182 22.184 1.00 94.75 67 THR A N 1
ATOM 498 C CA . THR A 1 67 ? -8.134 -7.319 21.833 1.00 94.75 67 THR A CA 1
ATOM 499 C C . THR A 1 67 ? -8.613 -6.037 21.174 1.00 94.75 67 THR A C 1
ATOM 501 O O . THR A 1 67 ? -8.616 -4.983 21.799 1.00 94.75 67 THR A O 1
ATOM 504 N N . LEU A 1 68 ? -9.051 -6.123 19.924 1.00 93.38 68 LEU A N 1
ATOM 505 C CA . LEU A 1 68 ? -9.736 -5.031 19.248 1.00 93.38 68 LEU A CA 1
ATOM 506 C C . LEU A 1 68 ? -11.233 -5.121 19.556 1.00 93.38 68 LEU A C 1
ATOM 508 O O . LEU A 1 68 ? -11.881 -6.115 19.219 1.00 93.38 68 LEU A O 1
ATOM 512 N N . GLY A 1 69 ? -11.771 -4.093 20.207 1.00 93.88 69 GLY A N 1
ATOM 513 C CA . GLY A 1 69 ? -13.204 -3.913 20.427 1.00 93.88 69 GLY A CA 1
ATOM 514 C C . GLY A 1 69 ? -13.782 -2.888 19.458 1.00 93.88 69 GLY A C 1
ATOM 515 O O . GLY A 1 69 ? -13.142 -1.871 19.205 1.00 93.88 69 GLY A O 1
ATOM 516 N N . LEU A 1 70 ? -14.981 -3.142 18.930 1.00 92.81 70 LEU A N 1
ATOM 517 C CA . LEU A 1 70 ? -15.712 -2.224 18.056 1.00 92.81 70 LEU A CA 1
ATOM 518 C C . LEU A 1 70 ? -17.189 -2.173 18.455 1.00 92.81 70 LEU A C 1
ATOM 520 O O . LEU A 1 70 ? -17.771 -3.199 18.816 1.00 92.81 70 LEU A O 1
ATOM 524 N N . ARG A 1 71 ? -17.809 -0.998 18.350 1.00 93.00 71 ARG A N 1
ATOM 525 C CA . ARG A 1 71 ? -19.267 -0.834 18.433 1.00 93.00 71 ARG A CA 1
ATOM 526 C C . ARG A 1 71 ? -19.737 0.296 17.527 1.00 93.00 71 ARG A C 1
ATOM 528 O O . ARG A 1 71 ? -18.958 1.162 17.132 1.00 93.00 71 ARG A O 1
ATOM 535 N N . VAL A 1 72 ? -21.021 0.264 17.196 1.00 91.88 72 VAL A N 1
ATOM 536 C CA . VAL A 1 72 ? -21.675 1.238 16.318 1.00 91.88 72 VAL A CA 1
ATOM 537 C C . VAL A 1 72 ? -22.846 1.891 17.035 1.00 91.88 72 VAL A C 1
ATOM 539 O O . VAL A 1 72 ? -23.485 1.261 17.877 1.00 91.88 72 VAL A O 1
ATOM 542 N N . LEU A 1 73 ? -23.097 3.149 16.709 1.00 89.75 73 LEU A N 1
ATOM 543 C CA . LEU A 1 73 ? -24.222 3.948 17.165 1.00 89.75 73 LEU A CA 1
ATOM 544 C C . LEU A 1 73 ? -25.287 3.925 16.071 1.00 89.75 73 LEU A C 1
ATOM 546 O O . LEU A 1 73 ? -24.969 4.176 14.907 1.00 89.75 73 LEU A O 1
ATOM 550 N N . ASP A 1 74 ? -26.531 3.620 16.422 1.00 88.00 74 ASP A N 1
ATOM 551 C CA . ASP A 1 74 ? -27.646 3.754 15.484 1.00 88.00 74 ASP A CA 1
ATOM 552 C C . ASP A 1 74 ? -28.068 5.229 15.322 1.00 88.00 74 ASP A C 1
ATOM 554 O O . ASP A 1 74 ? -27.645 6.123 16.062 1.00 88.00 74 ASP A O 1
ATOM 558 N N . VAL A 1 75 ? -28.919 5.520 14.343 1.00 85.44 75 VAL A N 1
ATOM 559 C CA . VAL A 1 75 ? -29.492 6.868 14.146 1.00 85.44 75 VAL A CA 1
ATOM 560 C C . VAL A 1 75 ? -30.417 7.339 15.275 1.00 85.44 75 VAL A C 1
ATOM 562 O O . VAL A 1 75 ? -30.714 8.528 15.368 1.00 85.44 75 VAL A O 1
ATOM 565 N N . ASN A 1 76 ? -30.838 6.444 16.171 1.00 86.56 76 ASN A N 1
ATOM 566 C CA . ASN A 1 76 ? -31.638 6.779 17.349 1.00 86.56 76 ASN A CA 1
ATOM 567 C C . ASN A 1 76 ? -30.768 7.124 18.573 1.00 86.56 76 ASN A C 1
ATOM 569 O O . ASN A 1 76 ? -31.310 7.427 19.637 1.00 86.56 76 ASN A O 1
ATOM 573 N N . GLY A 1 77 ? -29.438 7.090 18.438 1.00 88.06 77 GLY A N 1
ATOM 574 C CA . GLY A 1 77 ? -28.494 7.385 19.512 1.00 88.06 77 GLY A CA 1
ATOM 575 C C . GLY A 1 77 ? -28.254 6.225 20.481 1.00 88.06 77 GLY A C 1
ATOM 576 O O . GLY A 1 77 ? -27.745 6.459 21.576 1.00 88.06 77 GLY A O 1
ATOM 577 N N . ASN A 1 78 ? -28.593 4.988 20.106 1.00 90.19 78 ASN A N 1
ATOM 578 C CA . ASN A 1 78 ? -28.310 3.798 20.907 1.00 90.19 78 ASN A CA 1
ATOM 579 C C . ASN A 1 78 ? -27.037 3.103 20.421 1.00 90.19 78 ASN A C 1
ATOM 581 O O . ASN A 1 78 ? -26.909 2.755 19.244 1.00 90.19 78 ASN A O 1
ATOM 585 N N . TRP A 1 79 ? -26.105 2.851 21.339 1.00 93.25 79 TRP A N 1
ATOM 586 C CA . TRP A 1 79 ? -24.936 2.031 21.045 1.00 93.25 79 TRP A CA 1
ATOM 587 C C . TRP A 1 79 ? -25.311 0.551 20.966 1.00 93.25 79 TRP A C 1
ATOM 589 O O . TRP A 1 79 ? -26.009 0.003 21.821 1.00 93.25 79 TRP A O 1
ATOM 599 N N . GLY A 1 80 ? -24.817 -0.108 19.923 1.00 90.38 80 GLY A N 1
ATOM 600 C CA . GLY A 1 80 ? -24.888 -1.551 19.765 1.00 90.38 80 GLY A CA 1
ATOM 601 C C . GLY A 1 80 ? -23.925 -2.294 20.701 1.00 90.38 80 GLY A C 1
ATOM 602 O O . GLY A 1 80 ? -23.041 -1.698 21.323 1.00 90.38 80 GLY A O 1
ATOM 603 N N . PRO A 1 81 ? -24.058 -3.629 20.788 1.00 93.00 81 PRO A N 1
ATOM 604 C CA . PRO A 1 81 ? -23.143 -4.447 21.571 1.00 93.00 81 PRO A CA 1
ATOM 605 C C . PRO A 1 81 ? -21.712 -4.356 21.030 1.00 93.00 81 PRO A C 1
ATOM 607 O O . PRO A 1 81 ? -21.484 -4.198 19.831 1.00 93.00 81 PRO A O 1
ATOM 610 N N . VAL A 1 82 ? -20.738 -4.532 21.922 1.00 95.31 82 VAL A N 1
ATOM 611 C CA . VAL A 1 82 ? -19.323 -4.567 21.541 1.00 95.31 82 VAL A CA 1
ATOM 612 C C . VAL A 1 82 ? -18.990 -5.894 20.863 1.00 95.31 82 VAL A C 1
ATOM 614 O O . VAL A 1 82 ? -19.095 -6.960 21.476 1.00 95.31 82 VAL A O 1
ATOM 617 N N . PHE A 1 83 ? -18.502 -5.818 19.629 1.00 93.75 83 PHE A N 1
ATOM 618 C CA . PHE A 1 83 ? -17.823 -6.917 18.955 1.00 93.75 83 PHE A CA 1
ATOM 619 C C . PHE A 1 83 ? -16.338 -6.911 19.331 1.00 93.75 83 PHE A C 1
ATOM 621 O O . PHE A 1 83 ? -15.711 -5.855 19.358 1.00 93.75 83 PHE A O 1
ATOM 628 N N . ARG A 1 84 ? -15.764 -8.080 19.638 1.00 94.75 84 ARG A N 1
ATOM 629 C CA . ARG A 1 84 ? -14.349 -8.211 20.015 1.00 94.75 84 ARG A CA 1
ATOM 630 C C . ARG A 1 84 ? -13.655 -9.260 19.164 1.00 94.75 84 ARG A C 1
ATOM 632 O O . ARG A 1 84 ? -14.183 -10.355 18.983 1.00 94.75 84 ARG A O 1
ATOM 639 N N . VAL A 1 85 ? -12.444 -8.945 18.726 1.00 93.25 85 VAL A N 1
ATOM 640 C CA . VAL A 1 85 ? -11.542 -9.880 18.052 1.00 93.25 85 VAL A CA 1
ATOM 641 C C . VAL A 1 85 ? -10.159 -9.794 18.685 1.00 93.25 85 VAL A C 1
ATOM 643 O O . VAL A 1 85 ? -9.707 -8.718 19.070 1.00 93.25 85 VAL A O 1
ATOM 646 N N . VAL A 1 86 ? -9.498 -10.939 18.834 1.00 93.44 86 VAL A N 1
ATOM 647 C CA . VAL A 1 86 ? -8.105 -10.987 19.282 1.00 93.44 86 VAL A CA 1
ATOM 648 C C . VAL A 1 86 ? -7.213 -10.836 18.057 1.00 93.44 86 VAL A C 1
ATOM 650 O O . VAL A 1 86 ? -7.346 -11.598 17.100 1.00 93.44 86 VAL A O 1
ATOM 653 N N . THR A 1 87 ? -6.310 -9.864 18.104 1.00 88.44 87 THR A N 1
ATOM 654 C CA . THR A 1 87 ? -5.400 -9.510 17.015 1.00 88.44 87 THR A CA 1
ATOM 655 C C . THR A 1 87 ? -3.974 -9.497 17.543 1.00 88.44 87 THR A C 1
ATOM 657 O O . THR A 1 87 ? -3.706 -8.974 18.621 1.00 88.44 87 THR A O 1
ATOM 660 N N . GLU A 1 88 ? -3.040 -10.055 16.783 1.00 90.69 88 GLU A N 1
ATOM 661 C CA . GLU A 1 88 ? -1.614 -9.932 17.072 1.00 90.69 88 GLU A CA 1
ATOM 662 C C . GLU A 1 88 ? -1.034 -8.746 16.294 1.00 90.69 88 GLU A C 1
ATOM 664 O O . GLU A 1 88 ? -1.092 -8.706 15.065 1.00 90.69 88 GLU A O 1
ATOM 669 N N . VAL A 1 89 ? -0.486 -7.770 17.015 1.00 86.81 89 VAL A N 1
ATOM 670 C CA . VAL A 1 89 ? 0.308 -6.683 16.444 1.00 86.81 89 VAL A CA 1
ATOM 671 C C . VAL A 1 89 ? 1.749 -7.164 16.363 1.00 86.81 89 VAL A C 1
ATOM 673 O O . VAL A 1 89 ? 2.407 -7.377 17.380 1.00 86.81 89 VAL A O 1
ATOM 676 N N . LEU A 1 90 ? 2.243 -7.366 15.146 1.00 83.06 90 LEU A N 1
ATOM 677 C CA . LEU A 1 90 ? 3.598 -7.861 14.935 1.00 83.06 90 LEU A CA 1
ATOM 678 C C . LEU A 1 90 ? 4.631 -6.734 15.099 1.00 83.06 90 LEU A C 1
ATOM 680 O O . LEU A 1 90 ? 4.384 -5.601 14.678 1.00 83.06 90 LEU A O 1
ATOM 684 N N . PRO A 1 91 ? 5.805 -7.020 15.690 1.00 75.88 91 PRO A N 1
ATOM 685 C CA . PRO A 1 91 ? 6.899 -6.066 15.736 1.00 75.88 91 PRO A CA 1
ATOM 686 C C . PRO A 1 91 ? 7.510 -5.902 14.347 1.00 75.88 91 PRO A C 1
ATOM 688 O O . PRO A 1 91 ? 7.889 -6.879 13.705 1.00 75.88 91 PRO A O 1
ATOM 691 N N . GLY A 1 92 ? 7.663 -4.652 13.923 1.00 61.66 92 GLY A N 1
ATOM 692 C CA . GLY A 1 92 ? 8.379 -4.300 12.703 1.00 61.66 92 GLY A CA 1
ATOM 693 C C . GLY A 1 92 ? 7.615 -3.296 11.857 1.00 61.66 92 GLY A C 1
ATOM 694 O O . GLY A 1 92 ? 6.401 -3.381 11.694 1.00 61.66 92 GLY A O 1
ATOM 695 N N . SER A 1 93 ? 8.351 -2.349 11.282 1.00 57.56 93 SER A N 1
ATOM 696 C CA . SER A 1 93 ? 7.892 -1.721 10.051 1.00 57.56 93 SER A CA 1
ATOM 697 C C . SER A 1 93 ? 7.860 -2.834 9.011 1.00 57.56 93 SER A C 1
ATOM 699 O O . SER A 1 93 ? 8.896 -3.446 8.749 1.00 57.56 93 SER A O 1
ATOM 701 N N . ILE A 1 94 ? 6.693 -3.139 8.449 1.00 52.56 94 ILE A N 1
ATOM 702 C CA . ILE A 1 94 ? 6.651 -3.885 7.193 1.00 52.56 94 ILE A CA 1
ATOM 703 C C . ILE A 1 94 ? 7.173 -2.894 6.157 1.00 52.56 94 ILE A C 1
ATOM 705 O O . ILE A 1 94 ? 6.417 -2.118 5.579 1.00 52.56 94 ILE A O 1
ATOM 709 N N . THR A 1 95 ? 8.496 -2.832 6.001 1.00 50.03 95 THR A N 1
ATOM 710 C CA . THR A 1 95 ? 9.085 -2.231 4.814 1.00 50.03 95 THR A CA 1
ATOM 711 C C . THR A 1 95 ? 8.653 -3.137 3.682 1.00 50.03 95 THR A C 1
ATOM 713 O O . THR A 1 95 ? 9.218 -4.211 3.474 1.00 50.03 95 THR A O 1
ATOM 716 N N . PHE A 1 96 ? 7.587 -2.745 2.994 1.00 53.62 96 PHE A N 1
ATOM 717 C CA . PHE A 1 96 ? 7.405 -3.218 1.639 1.00 53.62 96 PHE A CA 1
ATOM 718 C C . PHE A 1 96 ? 8.707 -2.863 0.914 1.00 53.62 96 PHE A C 1
ATOM 720 O O . PHE A 1 96 ? 9.156 -1.721 1.064 1.00 53.62 96 PHE A O 1
ATOM 727 N N . PRO A 1 97 ? 9.365 -3.812 0.224 1.00 59.16 97 PRO A N 1
ATOM 728 C CA . PRO A 1 97 ? 10.459 -3.433 -0.656 1.00 59.16 97 PRO A CA 1
ATOM 729 C C . PRO A 1 97 ? 9.928 -2.311 -1.545 1.00 59.16 97 PRO A C 1
ATOM 731 O O . PRO A 1 97 ? 8.775 -2.370 -1.982 1.00 59.16 97 PRO A O 1
ATOM 734 N N . ALA A 1 98 ? 10.696 -1.244 -1.717 1.00 64.56 98 ALA A N 1
ATOM 735 C CA . ALA A 1 98 ? 10.273 -0.177 -2.597 1.00 64.56 98 ALA A CA 1
ATOM 736 C C . ALA A 1 98 ? 10.257 -0.758 -4.016 1.00 64.56 98 ALA A C 1
ATOM 738 O O . ALA A 1 98 ? 11.293 -1.041 -4.605 1.00 64.56 98 ALA A O 1
ATOM 739 N N . ILE A 1 99 ? 9.062 -1.023 -4.541 1.00 69.62 99 ILE A N 1
ATOM 740 C CA . ILE A 1 99 ? 8.899 -1.572 -5.887 1.00 69.62 99 ILE A CA 1
ATOM 741 C C . ILE A 1 99 ? 8.746 -0.387 -6.828 1.00 69.62 99 ILE A C 1
ATOM 743 O O . ILE A 1 99 ? 7.631 -0.015 -7.189 1.00 69.62 99 ILE A O 1
ATOM 747 N N . HIS A 1 100 ? 9.864 0.223 -7.191 1.00 80.50 100 HIS A N 1
ATOM 748 C CA . HIS A 1 100 ? 9.918 1.159 -8.300 1.00 80.50 100 HIS A CA 1
ATOM 749 C C . HIS A 1 100 ? 11.143 0.882 -9.162 1.00 80.50 100 HIS A C 1
ATOM 751 O O . HIS A 1 100 ? 12.116 0.267 -8.722 1.00 80.50 100 HIS A O 1
ATOM 757 N N . VAL A 1 101 ? 11.060 1.288 -10.423 1.00 84.12 101 VAL A N 1
ATOM 758 C CA . VAL A 1 101 ? 12.238 1.356 -11.287 1.00 84.12 101 VAL A CA 1
ATOM 759 C C . VAL A 1 101 ? 13.048 2.557 -10.823 1.00 84.12 101 VAL A C 1
ATOM 761 O O . VAL A 1 101 ? 12.456 3.616 -10.713 1.00 84.12 101 VAL A O 1
ATOM 764 N N . SER A 1 102 ? 14.352 2.421 -10.578 1.00 89.44 102 SER A N 1
ATOM 765 C CA . SER A 1 102 ? 15.235 3.524 -10.151 1.00 89.44 102 SER A CA 1
ATOM 766 C C . SER A 1 102 ? 16.049 4.120 -11.308 1.00 89.44 102 SER A C 1
ATOM 768 O O . SER A 1 102 ? 16.426 5.293 -11.286 1.00 89.44 102 SER A O 1
ATOM 770 N N . ALA A 1 103 ? 16.292 3.322 -12.353 1.00 89.06 103 ALA A N 1
ATOM 771 C CA . ALA A 1 103 ? 16.922 3.739 -13.599 1.00 89.06 103 ALA A CA 1
ATOM 772 C C . ALA A 1 103 ? 16.502 2.824 -14.756 1.00 89.06 103 ALA A C 1
ATOM 774 O O . ALA A 1 103 ? 16.077 1.687 -14.561 1.00 89.06 103 ALA A O 1
ATOM 775 N N . ALA A 1 104 ? 16.658 3.293 -15.990 1.00 89.94 104 ALA A N 1
ATOM 776 C CA . ALA A 1 104 ? 16.520 2.452 -17.172 1.00 89.94 104 ALA A CA 1
ATOM 777 C C . ALA A 1 104 ? 17.512 2.883 -18.251 1.00 89.94 104 ALA A C 1
ATOM 779 O O . ALA A 1 104 ? 17.869 4.059 -18.350 1.00 89.94 104 ALA A O 1
ATOM 780 N N . GLU A 1 105 ? 17.962 1.931 -19.062 1.00 91.50 105 GLU A N 1
ATOM 781 C CA . GLU A 1 105 ? 18.920 2.171 -20.136 1.00 91.50 105 GLU A CA 1
ATOM 782 C C . GLU A 1 105 ? 18.582 1.380 -21.397 1.00 91.50 105 GLU A C 1
ATOM 784 O O . GLU A 1 105 ? 17.908 0.351 -21.342 1.00 91.50 105 GLU A O 1
ATOM 789 N N . TYR A 1 106 ? 19.060 1.867 -22.541 1.00 89.69 106 TYR A N 1
ATOM 790 C CA . TYR A 1 106 ? 18.800 1.273 -23.847 1.00 89.69 106 TYR A CA 1
ATOM 791 C C . TYR A 1 106 ? 20.010 1.359 -24.791 1.00 89.69 106 TYR A C 1
ATOM 793 O O . TYR A 1 106 ? 20.881 2.225 -24.646 1.00 89.69 106 TYR A O 1
ATOM 801 N N . TRP A 1 107 ? 20.081 0.425 -25.744 1.00 89.38 107 TRP A N 1
ATOM 802 C CA . TRP A 1 107 ? 21.155 0.292 -26.737 1.00 89.38 107 TRP A CA 1
ATOM 803 C C . TRP A 1 107 ? 20.656 -0.418 -28.006 1.00 89.38 107 TRP A C 1
ATOM 805 O O . TRP A 1 107 ? 19.694 -1.177 -27.961 1.00 89.38 107 TRP A O 1
ATOM 815 N N . ALA A 1 108 ? 21.287 -0.169 -29.157 1.00 83.75 108 ALA A N 1
ATOM 816 C CA . ALA A 1 108 ? 20.915 -0.802 -30.434 1.00 83.75 108 ALA A CA 1
ATOM 817 C C . ALA A 1 108 ? 21.849 -1.958 -30.843 1.00 83.75 108 ALA A C 1
ATOM 819 O O . ALA A 1 108 ? 21.435 -2.872 -31.553 1.00 83.75 108 ALA A O 1
ATOM 820 N N . ASP A 1 109 ? 23.100 -1.923 -30.379 1.00 78.81 109 ASP A N 1
ATOM 821 C CA . ASP A 1 109 ? 24.149 -2.843 -30.816 1.00 78.81 109 ASP A CA 1
ATOM 822 C C . ASP A 1 109 ? 24.433 -3.924 -29.756 1.00 78.81 109 ASP A C 1
ATOM 824 O O . ASP A 1 109 ? 23.534 -4.607 -29.266 1.00 78.81 109 ASP A O 1
ATOM 828 N N . SER A 1 110 ? 25.706 -4.104 -29.400 1.00 87.31 110 SER A N 1
ATOM 829 C CA . SER A 1 110 ? 26.126 -5.009 -28.333 1.00 87.31 110 SER A CA 1
ATOM 830 C C . SER A 1 110 ? 25.766 -4.427 -26.969 1.00 87.31 110 SER A C 1
ATOM 832 O O . SER A 1 110 ? 25.872 -3.217 -26.779 1.00 87.31 110 SER A O 1
ATOM 834 N N . ASP A 1 111 ? 25.373 -5.289 -26.029 1.00 90.50 111 ASP A N 1
ATOM 835 C CA . ASP A 1 111 ? 25.127 -4.883 -24.641 1.00 90.50 111 ASP A CA 1
ATOM 836 C C . ASP A 1 111 ? 26.403 -4.250 -24.054 1.00 90.50 111 ASP A C 1
ATOM 838 O O . ASP A 1 111 ? 27.436 -4.927 -23.994 1.00 90.50 111 ASP A O 1
ATOM 842 N N . PRO A 1 112 ? 26.364 -2.964 -23.657 1.00 91.00 112 PRO A N 1
ATOM 843 C CA . PRO A 1 112 ? 27.521 -2.269 -23.098 1.00 91.00 112 PRO A CA 1
ATOM 844 C C . PRO A 1 112 ? 27.848 -2.704 -21.660 1.00 91.00 112 PRO A C 1
ATOM 846 O O . PRO A 1 112 ? 28.886 -2.310 -21.129 1.00 91.00 112 PRO A O 1
ATOM 849 N N . GLY A 1 113 ? 26.999 -3.528 -21.043 1.00 92.38 113 GLY A N 1
ATOM 850 C CA . GLY A 1 113 ? 27.071 -3.888 -19.633 1.00 92.38 113 GLY A CA 1
ATOM 851 C C . GLY A 1 113 ? 26.235 -2.961 -18.753 1.00 92.38 113 GLY A C 1
ATOM 852 O O . GLY A 1 113 ? 25.874 -1.851 -19.145 1.00 92.38 113 GLY A O 1
ATOM 853 N N . GLU A 1 114 ? 25.881 -3.469 -17.574 1.00 94.12 114 GLU A N 1
ATOM 854 C CA . GLU A 1 114 ? 24.967 -2.833 -16.620 1.00 94.12 114 GLU A CA 1
ATOM 855 C C . GLU A 1 114 ? 25.408 -1.413 -16.243 1.00 94.12 114 GLU A C 1
ATOM 857 O O . GLU A 1 114 ? 26.527 -1.204 -15.771 1.00 94.12 114 GLU A O 1
ATOM 862 N N . GLY A 1 115 ? 24.527 -0.432 -16.467 1.00 92.31 115 GLY A N 1
ATOM 863 C CA . GLY A 1 115 ? 24.772 0.980 -16.166 1.00 92.31 115 GLY A CA 1
ATOM 864 C C . GLY A 1 115 ? 25.674 1.708 -17.169 1.00 92.31 115 GLY A C 1
ATOM 865 O O . GLY A 1 115 ? 26.063 2.849 -16.915 1.00 92.31 115 GLY A O 1
ATOM 866 N N . ALA A 1 116 ? 26.038 1.068 -18.285 1.00 91.44 116 ALA A N 1
ATOM 867 C CA . ALA A 1 116 ? 26.862 1.651 -19.347 1.00 91.44 116 ALA A CA 1
ATOM 868 C C . ALA A 1 116 ? 26.075 1.954 -20.639 1.00 91.44 116 ALA A C 1
ATOM 870 O O . ALA A 1 116 ? 26.659 2.390 -21.636 1.00 91.44 116 ALA A O 1
ATOM 871 N N . GLY A 1 117 ? 24.764 1.715 -20.645 1.00 88.50 117 GLY A N 1
ATOM 872 C CA . GLY A 1 117 ? 23.862 2.049 -21.738 1.00 88.50 117 GLY A CA 1
ATOM 873 C C . GLY A 1 117 ? 23.497 3.529 -21.793 1.00 88.50 117 GLY A C 1
ATOM 874 O O . GLY A 1 117 ? 23.898 4.349 -20.966 1.00 88.50 117 GLY A O 1
ATOM 875 N N . THR A 1 118 ? 22.712 3.894 -22.809 1.00 88.00 118 THR A N 1
ATOM 876 C CA . THR A 1 118 ? 22.165 5.254 -22.883 1.00 88.00 118 THR A CA 1
ATOM 877 C C . THR A 1 118 ? 21.008 5.363 -21.888 1.00 88.00 118 THR A C 1
ATOM 879 O O . THR A 1 118 ? 20.111 4.522 -21.952 1.00 88.00 118 THR A O 1
ATOM 882 N N . PRO A 1 119 ? 20.971 6.368 -20.994 1.00 88.38 119 PRO A N 1
ATOM 883 C CA . PRO A 1 119 ? 19.911 6.479 -19.999 1.00 88.38 119 PRO A CA 1
ATOM 884 C C . PRO A 1 119 ? 18.562 6.818 -20.643 1.00 88.38 119 PRO A C 1
ATOM 886 O O . PRO A 1 119 ? 18.469 7.652 -21.550 1.00 88.38 119 PRO A O 1
ATOM 889 N N . MET A 1 120 ? 17.507 6.179 -20.148 1.00 87.44 120 MET A N 1
ATOM 890 C CA . MET A 1 120 ? 16.113 6.524 -20.415 1.00 87.44 120 MET A CA 1
ATOM 891 C C . MET A 1 120 ? 15.627 7.509 -19.350 1.00 87.44 120 MET A C 1
ATOM 893 O O . MET A 1 120 ? 16.075 7.468 -18.206 1.00 87.44 120 MET A O 1
ATOM 897 N N . LEU A 1 121 ? 14.701 8.394 -19.716 1.00 85.31 121 LEU A N 1
ATOM 898 C CA . LEU A 1 121 ? 14.088 9.333 -18.778 1.00 85.31 121 LEU A CA 1
ATOM 899 C C . LEU A 1 121 ? 12.656 8.892 -18.477 1.00 85.31 121 LEU A C 1
ATOM 901 O O . LEU A 1 121 ? 11.924 8.522 -19.400 1.00 85.31 121 LEU A O 1
ATOM 905 N N . ALA A 1 122 ? 12.242 8.977 -17.216 1.00 81.88 122 ALA A N 1
ATOM 906 C CA . ALA A 1 122 ? 10.837 8.844 -16.851 1.00 81.88 122 ALA A CA 1
ATOM 907 C C . ALA A 1 122 ? 10.008 9.966 -17.500 1.00 81.88 122 ALA A C 1
ATOM 909 O O . ALA A 1 122 ? 10.455 11.112 -17.620 1.00 81.88 122 ALA A O 1
ATOM 910 N N . ALA A 1 123 ? 8.813 9.639 -17.987 1.00 82.00 123 ALA A N 1
ATOM 911 C CA . ALA A 1 123 ? 7.993 10.558 -18.773 1.00 82.00 123 ALA A CA 1
ATOM 912 C C . ALA A 1 123 ? 7.420 11.720 -17.955 1.00 82.00 123 ALA A C 1
ATOM 914 O O . ALA A 1 123 ? 7.147 12.775 -18.538 1.00 82.00 123 ALA A O 1
ATOM 915 N N . ASP A 1 124 ? 7.230 11.515 -16.655 1.00 75.75 124 ASP A N 1
ATOM 916 C CA . ASP A 1 124 ? 6.828 12.504 -15.651 1.00 75.75 124 ASP A CA 1
ATOM 917 C C . ASP A 1 124 ? 8.027 13.114 -14.898 1.00 75.75 124 ASP A C 1
ATOM 919 O O . ASP A 1 124 ? 7.861 14.067 -14.137 1.00 75.75 124 ASP A O 1
ATOM 923 N N . GLY A 1 125 ? 9.238 12.631 -15.187 1.00 82.50 125 GLY A N 1
ATOM 924 C CA . GLY A 1 125 ? 10.496 13.121 -14.638 1.00 82.50 125 GLY A CA 1
ATOM 925 C C . GLY A 1 125 ? 10.987 12.378 -13.398 1.00 82.50 125 GLY A C 1
ATOM 926 O O . GLY A 1 125 ? 12.114 12.655 -12.987 1.00 82.50 125 GLY A O 1
ATOM 927 N N . ASN A 1 126 ? 10.214 11.435 -12.849 1.00 80.94 126 ASN A N 1
ATOM 928 C CA . ASN A 1 126 ? 10.575 10.696 -11.642 1.00 80.94 126 ASN A CA 1
ATOM 929 C C . ASN A 1 126 ? 10.457 9.185 -11.858 1.00 80.94 126 ASN A C 1
ATOM 931 O O . ASN A 1 126 ? 9.561 8.702 -12.522 1.00 80.94 126 ASN A O 1
ATOM 935 N N . PHE A 1 127 ? 11.389 8.449 -11.273 1.00 78.69 127 PHE A N 1
ATOM 936 C CA . PHE A 1 127 ? 11.426 6.994 -11.252 1.00 78.69 127 PHE A CA 1
ATOM 937 C C . PHE A 1 127 ? 10.866 6.556 -9.892 1.00 78.69 127 PHE A C 1
ATOM 939 O O . PHE A 1 127 ? 11.633 6.316 -8.969 1.00 78.69 127 PHE A O 1
ATOM 946 N N . ASP A 1 128 ? 9.548 6.624 -9.704 1.00 80.06 128 ASP A N 1
ATOM 947 C CA . ASP A 1 128 ? 8.893 6.437 -8.395 1.00 80.06 128 ASP A CA 1
ATOM 948 C C . ASP A 1 128 ? 7.759 5.398 -8.404 1.00 80.06 128 ASP A C 1
ATOM 950 O O . ASP A 1 128 ? 7.119 5.143 -7.379 1.00 80.06 128 ASP A O 1
ATOM 954 N N . SER A 1 129 ? 7.557 4.740 -9.544 1.00 77.00 129 SER A N 1
ATOM 955 C CA . SER A 1 129 ? 6.496 3.776 -9.782 1.00 77.00 129 SER A CA 1
ATOM 956 C C . SER A 1 129 ? 7.034 2.399 -10.191 1.00 77.00 129 SER A C 1
ATOM 958 O O . SER A 1 129 ? 8.077 2.243 -10.829 1.00 77.00 129 SER A O 1
ATOM 960 N N . ALA A 1 130 ? 6.281 1.348 -9.847 1.00 71.00 130 ALA A N 1
ATOM 961 C CA . ALA A 1 130 ? 6.589 -0.039 -10.229 1.00 71.00 130 ALA A CA 1
ATOM 962 C C . ALA A 1 130 ? 6.547 -0.269 -11.751 1.00 71.00 130 ALA A C 1
ATOM 964 O O . ALA A 1 130 ? 7.144 -1.213 -12.268 1.00 71.00 130 ALA A O 1
ATOM 965 N N . VAL A 1 131 ? 5.794 0.572 -12.459 1.00 72.81 131 VAL A N 1
ATOM 966 C CA . VAL A 1 131 ? 5.682 0.592 -13.915 1.00 72.81 131 VAL A CA 1
ATOM 967 C C . VAL A 1 131 ? 5.896 2.026 -14.354 1.00 72.81 131 VAL A C 1
ATOM 969 O O . VAL A 1 131 ? 5.122 2.900 -13.975 1.00 72.81 131 VAL A O 1
ATOM 972 N N . GLU A 1 132 ? 6.908 2.233 -15.185 1.00 78.38 132 GLU A N 1
ATOM 973 C CA . GLU A 1 132 ? 7.271 3.550 -15.686 1.00 78.38 132 GLU A CA 1
ATOM 974 C C . GLU A 1 132 ? 6.971 3.690 -17.173 1.00 78.38 132 GLU A C 1
ATOM 976 O O . GLU A 1 132 ? 7.123 2.752 -17.965 1.00 78.38 132 GLU A O 1
ATOM 981 N N . VAL A 1 133 ? 6.569 4.896 -17.568 1.00 76.50 133 VAL A N 1
ATOM 982 C CA . VAL A 1 133 ? 6.533 5.278 -18.979 1.00 76.50 133 VAL A CA 1
ATOM 983 C C . VAL A 1 133 ? 7.826 6.006 -19.281 1.00 76.50 133 VAL A C 1
ATOM 985 O O . VAL A 1 133 ? 8.108 7.051 -18.707 1.00 76.50 133 VAL A O 1
ATOM 988 N N . PHE A 1 134 ? 8.598 5.488 -20.228 1.00 72.56 134 PHE A N 1
ATOM 989 C CA . PHE A 1 134 ? 9.859 6.109 -20.603 1.00 72.56 134 PHE A CA 1
ATOM 990 C C . PHE A 1 134 ? 9.691 7.043 -21.797 1.00 72.56 134 PHE A C 1
ATOM 992 O O . PHE A 1 134 ? 9.025 6.719 -22.784 1.00 72.56 134 PHE A O 1
ATOM 999 N N . ARG A 1 135 ? 10.373 8.185 -21.752 1.00 68.75 135 ARG A N 1
ATOM 1000 C CA . ARG A 1 135 ? 10.714 8.950 -22.950 1.00 68.75 135 ARG A CA 1
ATOM 1001 C C . ARG A 1 135 ? 12.149 8.605 -23.324 1.00 68.75 135 ARG A C 1
ATOM 1003 O O . ARG A 1 135 ? 13.084 8.866 -22.567 1.00 68.75 135 ARG A O 1
ATOM 1010 N N . GLY A 1 136 ? 12.316 8.003 -24.499 1.00 61.03 136 GLY A N 1
ATOM 1011 C CA . GLY A 1 136 ? 13.637 7.818 -25.089 1.00 61.03 136 GLY A CA 1
ATOM 1012 C C . GLY A 1 136 ? 14.299 9.171 -25.351 1.00 61.03 136 GLY A C 1
ATOM 1013 O O . GLY A 1 136 ? 13.635 10.124 -25.768 1.00 61.03 136 GLY A O 1
ATOM 1014 N N . GLY A 1 137 ? 15.604 9.250 -25.092 1.00 60.69 137 GLY A N 1
ATOM 1015 C CA . GLY A 1 137 ? 16.440 10.346 -25.574 1.00 60.69 137 GLY A CA 1
ATOM 1016 C C . GLY A 1 137 ? 16.626 10.295 -27.096 1.00 60.69 137 GLY A C 1
ATOM 1017 O O . GLY A 1 137 ? 15.973 9.525 -27.802 1.00 60.69 137 GLY A O 1
ATOM 1018 N N . GLY A 1 138 ? 17.534 11.123 -27.619 1.00 60.31 138 GLY A N 1
ATOM 1019 C CA . GLY A 1 138 ? 17.962 11.005 -29.016 1.00 60.31 138 GLY A CA 1
ATOM 1020 C C . GLY A 1 138 ? 18.509 9.603 -29.306 1.00 60.31 138 GLY A C 1
ATOM 1021 O O . GLY A 1 138 ? 19.103 8.987 -28.427 1.00 60.31 138 GLY A O 1
ATOM 1022 N N . ILE A 1 139 ? 18.304 9.105 -30.528 1.00 61.00 139 ILE A N 1
ATOM 1023 C CA . ILE A 1 139 ? 18.733 7.755 -30.918 1.00 61.00 139 ILE A CA 1
ATOM 1024 C C . ILE A 1 139 ? 20.250 7.603 -30.665 1.00 61.00 139 ILE A C 1
ATOM 1026 O O . ILE A 1 139 ? 20.999 8.466 -31.131 1.00 61.00 139 ILE A O 1
ATOM 1030 N N . PRO A 1 140 ? 20.711 6.550 -29.953 1.00 62.50 140 PRO A N 1
ATOM 1031 C CA . PRO A 1 140 ? 22.122 6.328 -29.660 1.00 62.50 140 PRO A CA 1
ATOM 1032 C C . PRO A 1 140 ? 22.927 6.329 -30.956 1.00 62.50 140 PRO A C 1
ATOM 1034 O O . PRO A 1 140 ? 22.624 5.578 -31.875 1.00 62.50 140 PRO A O 1
ATOM 1037 N N . VAL A 1 141 ? 23.921 7.206 -31.065 1.00 63.25 141 VAL A N 1
ATOM 1038 C CA . VAL A 1 141 ? 24.769 7.320 -32.259 1.00 63.25 141 VAL A CA 1
ATOM 1039 C C . VAL A 1 141 ? 26.093 6.609 -31.967 1.00 63.25 141 VAL A C 1
ATOM 1041 O O . VAL A 1 141 ? 26.668 6.863 -30.908 1.00 63.25 141 VAL A O 1
ATOM 1044 N N . PRO A 1 142 ? 26.630 5.780 -32.880 1.00 62.44 142 PRO A N 1
ATOM 1045 C CA . PRO A 1 142 ? 26.157 5.505 -34.239 1.00 62.44 142 PRO A CA 1
ATOM 1046 C C . PRO A 1 142 ? 25.100 4.392 -34.306 1.00 62.44 142 PRO A C 1
ATOM 1048 O O . PRO A 1 142 ? 25.307 3.313 -33.779 1.00 62.44 142 PRO A O 1
ATOM 1051 N N . VAL A 1 143 ? 24.013 4.625 -35.046 1.00 66.06 143 VAL A N 1
ATOM 1052 C CA . VAL A 1 143 ? 23.044 3.588 -35.452 1.00 66.06 143 VAL A CA 1
ATOM 1053 C C . VAL A 1 143 ? 23.028 3.457 -36.969 1.00 66.06 143 VAL A C 1
ATOM 1055 O O . VAL A 1 143 ? 23.061 4.455 -37.693 1.00 66.06 143 VAL A O 1
ATOM 1058 N N . ILE A 1 144 ? 22.956 2.224 -37.465 1.00 70.75 144 ILE A N 1
ATOM 1059 C CA . ILE A 1 144 ? 22.871 1.930 -38.899 1.00 70.75 144 ILE A CA 1
ATOM 1060 C C . ILE A 1 144 ? 21.417 2.103 -39.379 1.00 70.75 144 ILE A C 1
ATOM 1062 O O . ILE A 1 144 ? 20.473 1.687 -38.713 1.00 70.75 144 ILE A O 1
ATOM 1066 N N . ALA A 1 145 ? 21.197 2.714 -40.545 1.00 71.94 145 ALA A N 1
ATOM 1067 C CA . ALA A 1 145 ? 19.852 2.771 -41.121 1.00 71.94 145 ALA A CA 1
ATOM 1068 C C . ALA A 1 145 ? 19.338 1.359 -41.455 1.00 71.94 145 ALA A C 1
ATOM 1070 O O . ALA A 1 145 ? 20.074 0.538 -42.003 1.00 71.94 145 ALA A O 1
ATOM 1071 N N . GLY A 1 146 ? 18.064 1.095 -41.172 1.00 77.00 146 GLY A N 1
ATOM 1072 C CA . GLY A 1 146 ? 17.403 -0.178 -41.444 1.00 77.00 146 GLY A CA 1
ATOM 1073 C C . GLY A 1 146 ? 16.811 -0.841 -40.203 1.00 77.00 146 GLY A C 1
ATOM 1074 O O . GLY A 1 146 ? 16.682 -0.239 -39.136 1.00 77.00 146 GLY A O 1
ATOM 1075 N N . THR A 1 147 ? 16.406 -2.100 -40.365 1.00 83.44 147 THR A N 1
ATOM 1076 C CA . THR A 1 147 ? 15.800 -2.895 -39.293 1.00 83.44 147 THR A CA 1
ATOM 1077 C C . THR A 1 147 ? 16.861 -3.327 -38.283 1.00 83.44 147 THR A C 1
ATOM 1079 O O . THR A 1 147 ? 17.790 -4.050 -38.632 1.00 83.44 147 THR A O 1
ATOM 1082 N N . GLN A 1 148 ? 16.699 -2.897 -37.036 1.00 82.81 148 GLN A N 1
ATOM 1083 C CA . GLN A 1 148 ? 17.577 -3.184 -35.904 1.00 82.81 148 GLN A CA 1
ATOM 1084 C C . GLN A 1 148 ? 16.750 -3.618 -34.689 1.00 82.81 148 GLN A C 1
ATOM 1086 O O . GLN A 1 148 ? 15.522 -3.531 -34.702 1.00 82.81 148 GLN A O 1
ATOM 1091 N N . VAL A 1 149 ? 17.408 -4.087 -33.631 1.00 85.06 149 VAL A N 1
ATOM 1092 C CA . VAL A 1 149 ? 16.753 -4.358 -32.345 1.00 85.06 149 VAL A CA 1
ATOM 1093 C C . VAL A 1 149 ? 17.186 -3.283 -31.364 1.00 85.06 149 VAL A C 1
ATOM 1095 O O . VAL A 1 149 ? 18.374 -3.106 -31.130 1.00 85.06 149 VAL A O 1
ATOM 1098 N N . LEU A 1 150 ? 16.223 -2.569 -30.794 1.00 86.06 150 LEU A N 1
ATOM 1099 C CA . LEU A 1 150 ? 16.461 -1.696 -29.660 1.00 86.06 150 LEU A CA 1
ATOM 1100 C C . LEU A 1 150 ? 16.300 -2.519 -28.388 1.00 86.06 150 LEU A C 1
ATOM 1102 O O . LEU A 1 150 ? 15.202 -2.984 -28.077 1.00 86.06 150 LEU A O 1
ATOM 1106 N N . TRP A 1 151 ? 17.398 -2.706 -27.678 1.00 89.25 151 TRP A N 1
ATOM 1107 C CA . TRP A 1 151 ? 17.446 -3.366 -26.388 1.00 89.25 151 TRP A CA 1
ATOM 1108 C C . TRP A 1 151 ? 17.283 -2.355 -25.262 1.00 89.25 151 TRP A C 1
ATOM 1110 O O . TRP A 1 151 ? 17.709 -1.208 -25.385 1.00 89.25 151 TRP A O 1
ATOM 1120 N N . MET A 1 152 ? 16.675 -2.785 -24.165 1.00 90.62 152 MET A N 1
ATOM 1121 C CA . MET A 1 152 ? 16.501 -1.996 -22.953 1.00 90.62 152 MET A CA 1
ATOM 1122 C C . MET A 1 152 ? 16.526 -2.878 -21.710 1.00 90.62 152 MET A C 1
ATOM 1124 O O . MET A 1 152 ? 16.126 -4.040 -21.767 1.00 90.62 152 MET A O 1
ATOM 1128 N N . ARG A 1 153 ? 16.956 -2.320 -20.580 1.00 92.31 153 ARG A N 1
ATOM 1129 C CA . ARG A 1 153 ? 16.775 -2.918 -19.251 1.00 92.31 153 ARG A CA 1
ATOM 1130 C C . ARG A 1 153 ? 16.507 -1.844 -18.204 1.00 92.31 153 ARG A C 1
ATOM 1132 O O . ARG A 1 153 ? 16.827 -0.675 -18.409 1.00 92.31 153 ARG A O 1
ATOM 1139 N N . ALA A 1 154 ? 15.917 -2.266 -17.096 1.00 91.06 154 ALA A N 1
ATOM 1140 C CA . ALA A 1 154 ? 15.582 -1.424 -15.957 1.00 91.06 154 ALA A CA 1
ATOM 1141 C C . ALA A 1 154 ? 16.351 -1.886 -14.714 1.00 91.06 154 ALA A C 1
ATOM 1143 O O . ALA A 1 154 ? 16.647 -3.076 -14.580 1.00 91.06 154 ALA A O 1
ATOM 1144 N N . GLN A 1 155 ? 16.661 -0.941 -13.837 1.00 90.94 155 GLN A N 1
ATOM 1145 C CA . GLN A 1 155 ? 17.254 -1.153 -12.526 1.00 90.94 155 GLN A CA 1
ATOM 1146 C C . GLN A 1 155 ? 16.162 -1.005 -11.463 1.00 90.94 155 GLN A C 1
ATOM 1148 O O . GLN A 1 155 ? 15.354 -0.077 -11.540 1.00 90.94 155 GLN A O 1
ATOM 1153 N N . ASP A 1 156 ? 16.113 -1.918 -10.499 1.00 88.12 156 ASP A N 1
ATOM 1154 C CA . ASP A 1 156 ? 15.243 -1.794 -9.326 1.00 88.12 156 ASP A CA 1
ATOM 1155 C C . ASP A 1 156 ? 15.829 -0.826 -8.277 1.00 88.12 156 ASP A C 1
ATOM 1157 O O . ASP A 1 156 ? 16.950 -0.328 -8.418 1.00 88.12 156 ASP A O 1
ATOM 1161 N N . ASP A 1 157 ? 15.065 -0.523 -7.227 1.00 85.50 157 ASP A N 1
ATOM 1162 C CA . ASP A 1 157 ? 15.513 0.355 -6.132 1.00 85.50 157 ASP A CA 1
ATOM 1163 C C . ASP A 1 157 ? 16.686 -0.225 -5.317 1.00 85.50 157 ASP A C 1
ATOM 1165 O O . ASP A 1 157 ? 17.463 0.515 -4.716 1.00 85.50 157 ASP A O 1
ATOM 1169 N N . ASP A 1 158 ? 16.889 -1.545 -5.357 1.00 85.94 158 ASP A N 1
ATOM 1170 C CA . ASP A 1 158 ? 18.026 -2.213 -4.712 1.00 85.94 158 ASP A CA 1
ATOM 1171 C C . ASP A 1 158 ? 19.312 -2.142 -5.567 1.00 85.94 158 ASP A C 1
ATOM 1173 O O . ASP A 1 158 ? 20.381 -2.612 -5.161 1.00 85.94 158 ASP A O 1
ATOM 1177 N N . GLY A 1 159 ? 19.233 -1.534 -6.755 1.00 88.19 159 GLY A N 1
ATOM 1178 C CA . GLY A 1 159 ? 20.336 -1.379 -7.693 1.00 88.19 159 GLY A CA 1
ATOM 1179 C C . GLY A 1 159 ? 20.580 -2.601 -8.587 1.00 88.19 159 GLY A C 1
ATOM 1180 O O . GLY A 1 159 ? 21.571 -2.622 -9.323 1.00 88.19 159 GLY A O 1
ATOM 1181 N N . GLY A 1 160 ? 19.704 -3.603 -8.547 1.00 90.56 160 GLY A N 1
ATOM 1182 C CA . GLY A 1 160 ? 19.737 -4.787 -9.394 1.00 90.56 160 GLY A CA 1
ATOM 1183 C C . GLY A 1 160 ? 19.223 -4.496 -10.801 1.00 90.56 160 GLY A C 1
ATOM 1184 O O . GLY A 1 160 ? 18.140 -3.948 -10.989 1.00 90.56 160 GLY A O 1
ATOM 1185 N N . TRP A 1 161 ? 19.993 -4.881 -11.818 1.00 93.62 161 TRP A N 1
ATOM 1186 C CA . TRP A 1 161 ? 19.574 -4.760 -13.211 1.00 93.62 161 TRP A CA 1
ATOM 1187 C C . TRP A 1 161 ? 18.787 -5.989 -13.667 1.00 93.62 161 TRP A C 1
ATOM 1189 O O . TRP A 1 161 ? 19.203 -7.136 -13.494 1.00 93.62 161 TRP A O 1
ATOM 1199 N N . GLY A 1 162 ? 17.636 -5.740 -14.289 1.00 89.69 162 GLY A N 1
ATOM 1200 C CA . GLY A 1 162 ? 16.816 -6.771 -14.911 1.00 89.69 162 GLY A CA 1
ATOM 1201 C C . GLY A 1 162 ? 17.401 -7.294 -16.231 1.00 89.69 162 GLY A C 1
ATOM 1202 O O . GLY A 1 162 ? 18.315 -6.698 -16.811 1.00 89.69 162 GLY A O 1
ATOM 1203 N N . PRO A 1 163 ? 16.850 -8.402 -16.759 1.00 92.81 163 PRO A N 1
ATOM 1204 C CA . PRO A 1 163 ? 17.269 -8.937 -18.046 1.00 92.81 163 PRO A CA 1
ATOM 1205 C C . PRO A 1 163 ? 16.966 -7.955 -19.194 1.00 92.81 163 PRO A C 1
ATOM 1207 O O . PRO A 1 163 ? 15.977 -7.219 -19.135 1.00 92.81 163 PRO A O 1
ATOM 1210 N N . PRO A 1 164 ? 17.766 -7.975 -20.273 1.00 91.88 164 PRO A N 1
ATOM 1211 C CA . PRO A 1 164 ? 17.517 -7.152 -21.446 1.00 91.88 164 PRO A CA 1
ATOM 1212 C C . PRO A 1 164 ? 16.245 -7.589 -22.185 1.00 91.88 164 PRO A C 1
ATOM 1214 O O . PRO A 1 164 ? 16.015 -8.775 -22.431 1.00 91.88 164 PRO A O 1
ATOM 1217 N N . PHE A 1 165 ? 15.447 -6.612 -22.603 1.00 91.12 165 PHE A N 1
ATOM 1218 C CA . PHE A 1 165 ? 14.279 -6.766 -23.463 1.00 91.12 165 PHE A CA 1
ATOM 1219 C C . PHE A 1 165 ? 14.519 -6.055 -24.797 1.00 91.12 165 PHE A C 1
ATOM 1221 O O . PHE A 1 165 ? 14.978 -4.918 -24.816 1.00 91.12 165 PHE A O 1
ATOM 1228 N N . GLY A 1 166 ? 14.229 -6.718 -25.917 1.00 88.56 166 GLY A N 1
ATOM 1229 C CA . GLY A 1 166 ? 14.496 -6.200 -27.259 1.00 88.56 166 GLY A CA 1
ATOM 1230 C C . GLY A 1 166 ? 13.225 -5.995 -28.075 1.00 88.56 166 GLY A C 1
ATOM 1231 O O . GLY A 1 166 ? 12.383 -6.890 -28.152 1.00 88.56 166 GLY A O 1
ATOM 1232 N N . VAL A 1 167 ? 13.113 -4.847 -28.743 1.00 85.94 167 VAL A N 1
ATOM 1233 C CA . VAL A 1 167 ? 12.061 -4.569 -29.731 1.00 85.94 167 VAL A CA 1
ATOM 1234 C C . VAL A 1 167 ? 12.668 -4.327 -31.104 1.00 85.94 167 VAL A C 1
ATOM 1236 O O . VAL A 1 167 ? 13.677 -3.641 -31.238 1.00 85.94 167 VAL A O 1
ATOM 1239 N N . VAL A 1 168 ? 12.054 -4.879 -32.149 1.00 86.50 168 VAL A N 1
ATOM 1240 C CA . VAL A 1 168 ? 12.493 -4.623 -33.524 1.00 86.50 168 VAL A CA 1
ATOM 1241 C C . VAL A 1 168 ? 12.036 -3.227 -33.937 1.00 86.50 168 VAL A C 1
ATOM 1243 O O . VAL A 1 168 ? 10.846 -2.917 -33.898 1.00 86.50 168 VAL A O 1
ATOM 1246 N N . VAL A 1 169 ? 12.983 -2.398 -34.356 1.00 80.38 169 VAL A N 1
ATOM 1247 C CA . VAL A 1 169 ? 12.765 -1.030 -34.824 1.00 80.38 169 VAL A CA 1
ATOM 1248 C C . VAL A 1 169 ? 13.303 -0.881 -36.240 1.00 80.38 169 VAL A C 1
ATOM 1250 O O . VAL A 1 169 ? 14.324 -1.462 -36.594 1.00 80.38 169 VAL A O 1
ATOM 1253 N N . ASN A 1 170 ? 12.632 -0.089 -37.072 1.00 82.94 170 ASN A N 1
ATOM 1254 C CA . ASN A 1 170 ? 13.210 0.361 -38.333 1.00 82.94 170 ASN A CA 1
ATOM 1255 C C . ASN A 1 170 ? 13.762 1.771 -38.127 1.00 82.94 170 ASN A C 1
ATOM 1257 O O . ASN A 1 170 ? 12.988 2.711 -37.952 1.00 82.94 170 ASN A O 1
ATOM 1261 N N . ILE A 1 171 ? 15.086 1.903 -38.106 1.00 75.31 171 ILE A N 1
ATOM 1262 C CA . ILE A 1 171 ? 15.757 3.185 -37.905 1.00 75.31 171 ILE A CA 1
ATOM 1263 C C . ILE A 1 171 ? 15.956 3.843 -39.266 1.00 75.31 171 ILE A C 1
ATOM 1265 O O . ILE A 1 171 ? 16.679 3.334 -40.120 1.00 75.31 171 ILE A O 1
ATOM 1269 N N . ASP A 1 172 ? 15.312 4.990 -39.455 1.00 74.81 172 ASP A N 1
ATOM 1270 C CA . ASP A 1 172 ? 15.490 5.837 -40.627 1.00 74.81 172 ASP A CA 1
ATOM 1271 C C . ASP A 1 172 ? 16.317 7.068 -40.243 1.00 74.81 172 ASP A C 1
ATOM 1273 O O . ASP A 1 172 ? 15.847 7.961 -39.539 1.00 74.81 172 ASP A O 1
ATOM 1277 N N . THR A 1 173 ? 17.571 7.105 -40.692 1.00 67.94 173 THR A N 1
ATOM 1278 C CA . THR A 1 173 ? 18.485 8.233 -40.461 1.00 67.94 173 THR A CA 1
ATOM 1279 C C . THR A 1 173 ? 18.380 9.314 -41.541 1.00 67.94 173 THR A C 1
ATOM 1281 O O . THR A 1 173 ? 19.083 10.320 -41.466 1.00 67.94 173 THR A O 1
ATOM 1284 N N . THR A 1 174 ? 17.515 9.136 -42.548 1.00 64.69 174 THR A N 1
ATOM 1285 C CA . THR A 1 174 ? 17.319 10.102 -43.643 1.00 64.69 174 THR A CA 1
ATOM 1286 C C . THR A 1 174 ? 16.293 11.185 -43.307 1.00 64.69 174 THR A C 1
ATOM 1288 O O . THR A 1 174 ? 16.261 12.231 -43.962 1.00 64.69 174 THR A O 1
ATOM 1291 N N . VAL A 1 175 ? 15.503 10.995 -42.243 1.00 59.97 175 VAL A N 1
ATOM 1292 C CA . VAL A 1 175 ? 14.559 11.999 -41.736 1.00 59.97 175 VAL A CA 1
ATOM 1293 C C . VAL A 1 175 ? 15.333 13.116 -41.034 1.00 59.97 175 VAL A C 1
ATOM 1295 O O . VAL A 1 175 ? 15.622 13.066 -39.840 1.00 59.97 175 VAL A O 1
ATOM 1298 N N . THR A 1 176 ? 15.683 14.151 -41.795 1.00 53.69 176 THR A N 1
ATOM 1299 C CA . THR A 1 176 ? 16.353 15.349 -41.281 1.00 53.69 176 THR A CA 1
ATOM 1300 C C . THR A 1 176 ? 15.306 16.427 -40.996 1.00 53.69 176 THR A C 1
ATOM 1302 O O . THR A 1 176 ? 14.939 17.191 -41.882 1.00 53.69 176 THR A O 1
ATOM 1305 N N . GLY A 1 177 ? 14.829 16.490 -39.751 1.00 55.91 177 GLY A N 1
ATOM 1306 C CA . GLY A 1 177 ? 14.026 17.601 -39.231 1.00 55.91 177 GLY A CA 1
ATOM 1307 C C . GLY A 1 177 ? 12.522 17.549 -39.527 1.00 55.91 177 GLY A C 1
ATOM 1308 O O . GLY A 1 177 ? 12.061 17.024 -40.537 1.00 55.91 177 GLY A O 1
ATOM 1309 N N . THR A 1 178 ? 11.742 18.142 -38.618 1.00 49.66 178 THR A N 1
ATOM 1310 C CA . THR A 1 178 ? 10.384 18.614 -38.903 1.00 49.66 178 THR A CA 1
ATOM 1311 C C . THR A 1 178 ? 10.447 19.405 -40.199 1.00 49.66 178 THR A C 1
ATOM 1313 O O . THR A 1 178 ? 11.194 20.383 -40.272 1.00 49.66 178 THR A O 1
ATOM 1316 N N . VAL A 1 179 ? 9.685 19.009 -41.219 1.00 52.59 179 VAL A N 1
ATOM 1317 C CA . VAL A 1 179 ? 9.452 19.891 -42.360 1.00 52.59 179 VAL A CA 1
ATOM 1318 C C . VAL A 1 179 ? 8.727 21.099 -41.782 1.00 52.59 179 VAL A C 1
ATOM 1320 O O . VAL A 1 179 ? 7.516 21.065 -41.570 1.00 52.59 179 VAL A O 1
ATOM 1323 N N . ALA A 1 180 ? 9.470 22.157 -41.453 1.00 53.56 180 ALA A N 1
ATOM 1324 C CA . ALA A 1 180 ? 8.881 23.474 -41.398 1.00 53.56 180 ALA A CA 1
ATOM 1325 C C . ALA A 1 180 ? 8.203 23.626 -42.757 1.00 53.56 180 ALA A C 1
ATOM 1327 O O . ALA A 1 180 ? 8.863 23.531 -43.797 1.00 53.56 180 ALA A O 1
ATOM 1328 N N . VAL A 1 181 ? 6.874 23.745 -42.746 1.00 55.88 181 VAL A N 1
ATOM 1329 C CA . VAL A 1 181 ? 6.135 24.220 -43.913 1.00 55.88 181 VAL A CA 1
ATOM 1330 C C . VAL A 1 181 ? 6.934 25.420 -44.413 1.00 55.88 181 VAL A C 1
ATOM 1332 O O . VAL A 1 181 ? 7.216 26.291 -43.583 1.00 55.88 181 VAL A O 1
ATOM 1335 N N . PRO A 1 182 ? 7.388 25.443 -45.681 1.00 59.00 182 PRO A N 1
ATOM 1336 C CA . PRO A 1 182 ? 8.133 26.582 -46.183 1.00 59.00 182 PRO A CA 1
ATOM 1337 C C . PRO A 1 182 ? 7.319 27.813 -45.827 1.00 59.00 182 PRO A C 1
ATOM 1339 O O . PRO A 1 182 ? 6.117 27.836 -46.110 1.00 59.00 182 PRO A O 1
ATOM 1342 N N . GLU A 1 183 ? 7.925 28.782 -45.144 1.00 60.31 183 GLU A N 1
ATOM 1343 C CA . GLU A 1 183 ? 7.264 30.062 -44.964 1.00 60.31 183 GLU A CA 1
ATOM 1344 C C . GLU A 1 183 ? 6.900 30.522 -46.372 1.00 60.31 183 GLU A C 1
ATOM 1346 O O . GLU A 1 183 ? 7.779 30.696 -47.221 1.00 60.31 183 GLU A O 1
ATOM 1351 N N . LEU A 1 184 ? 5.595 30.561 -46.667 1.00 54.19 184 LEU A N 1
ATOM 1352 C CA . LEU A 1 184 ? 5.115 31.104 -47.924 1.00 54.19 184 LEU A CA 1
ATOM 1353 C C . LEU A 1 184 ? 5.713 32.498 -47.969 1.00 54.19 184 LEU A C 1
ATOM 1355 O O . LEU A 1 184 ? 5.357 33.331 -47.138 1.00 54.19 184 LEU A O 1
ATOM 1359 N N . ALA A 1 185 ? 6.646 32.728 -48.893 1.00 60.31 185 ALA A N 1
ATOM 1360 C CA . ALA A 1 185 ? 7.099 34.067 -49.190 1.00 60.31 185 ALA A CA 1
ATOM 1361 C C . ALA A 1 185 ? 5.829 34.859 -49.497 1.00 60.31 185 ALA A C 1
ATOM 1363 O O . ALA A 1 185 ? 5.190 34.641 -50.528 1.00 60.31 185 ALA A O 1
ATOM 1364 N N . MET A 1 186 ? 5.385 35.684 -48.548 1.00 56.53 186 MET A N 1
ATOM 1365 C CA . MET A 1 186 ? 4.279 36.582 -48.800 1.00 56.53 186 MET A CA 1
ATOM 1366 C C . MET A 1 186 ? 4.825 37.584 -49.801 1.00 56.53 186 MET A C 1
ATOM 1368 O O . MET A 1 186 ? 5.512 38.530 -49.417 1.00 56.53 186 MET A O 1
ATOM 1372 N N . ASP A 1 187 ? 4.560 37.357 -51.087 1.00 65.94 187 ASP A N 1
ATOM 1373 C CA . ASP A 1 187 ? 4.670 38.425 -52.066 1.00 65.94 187 ASP A CA 1
ATOM 1374 C C . ASP A 1 187 ? 3.811 39.569 -51.517 1.00 65.94 187 ASP A C 1
ATOM 1376 O O . ASP A 1 187 ? 2.610 39.372 -51.282 1.00 65.94 187 ASP A O 1
ATOM 1380 N N . PRO A 1 188 ? 4.398 40.739 -51.205 1.00 59.50 188 PRO A N 1
ATOM 1381 C CA . PRO A 1 188 ? 3.651 41.798 -50.561 1.00 59.50 188 PRO A CA 1
ATOM 1382 C C . PRO A 1 188 ? 2.509 42.193 -51.490 1.00 59.50 188 PRO A C 1
ATOM 1384 O O . PRO A 1 188 ? 2.733 42.657 -52.610 1.00 59.50 188 PRO A O 1
ATOM 1387 N N . VAL A 1 189 ? 1.273 42.004 -51.027 1.00 63.69 189 VAL A N 1
ATOM 1388 C CA . VAL A 1 189 ? 0.081 42.491 -51.721 1.00 63.69 189 VAL A CA 1
ATOM 1389 C C . VAL A 1 189 ? 0.238 44.003 -51.879 1.00 63.69 189 VAL A C 1
ATOM 1391 O O . VAL A 1 189 ? 0.184 44.755 -50.907 1.00 63.69 189 VAL A O 1
ATOM 1394 N N . ARG A 1 190 ? 0.474 44.464 -53.111 1.00 63.91 190 ARG A N 1
ATOM 1395 C CA . ARG A 1 190 ? 0.574 45.893 -53.423 1.00 63.91 190 ARG A CA 1
ATOM 1396 C C . ARG A 1 190 ? -0.818 46.421 -53.745 1.00 63.91 190 ARG A C 1
ATOM 1398 O O . ARG A 1 190 ? -1.360 46.132 -54.807 1.00 63.91 190 ARG A O 1
ATOM 1405 N N . ILE A 1 191 ? -1.379 47.216 -52.839 1.00 53.91 191 ILE A N 1
ATOM 1406 C CA . ILE A 1 191 ? -2.586 48.008 -53.100 1.00 53.91 191 ILE A CA 1
ATOM 1407 C C . ILE A 1 191 ? -2.153 49.350 -53.700 1.00 53.91 191 ILE A C 1
ATOM 1409 O O . ILE A 1 191 ? -1.380 50.089 -53.091 1.00 53.91 191 ILE A O 1
ATOM 1413 N N . GLY A 1 192 ? -2.623 49.641 -54.913 1.00 69.56 192 GLY A N 1
ATOM 1414 C CA . GLY A 1 192 ? -2.459 50.934 -55.581 1.00 69.56 192 GLY A CA 1
ATOM 1415 C C . GLY A 1 192 ? -3.708 51.815 -55.436 1.00 69.56 192 GLY A C 1
ATOM 1416 O O . GLY A 1 192 ? -4.781 51.299 -55.118 1.00 69.56 192 GLY A O 1
ATOM 1417 N N . PRO A 1 193 ? -3.597 53.137 -55.653 1.00 56.25 193 PRO A N 1
ATOM 1418 C CA . PRO A 1 193 ? -4.746 54.037 -55.607 1.00 56.25 193 PRO A CA 1
ATOM 1419 C C . PRO A 1 193 ? -5.760 53.711 -56.712 1.00 56.25 193 PRO A C 1
ATOM 1421 O O . PRO A 1 193 ? -5.384 53.295 -57.808 1.00 56.25 193 PRO A O 1
ATOM 1424 N N . ASN A 1 194 ? -7.045 53.933 -56.417 1.00 38.22 194 ASN A N 1
ATOM 1425 C CA . ASN A 1 194 ? -8.129 53.821 -57.390 1.00 38.22 194 ASN A CA 1
ATOM 1426 C C . ASN A 1 194 ? -7.890 54.832 -58.532 1.00 38.22 194 ASN A C 1
ATOM 1428 O O . ASN A 1 194 ? -7.791 56.027 -58.231 1.00 38.22 194 ASN A O 1
ATOM 1432 N N . PRO A 1 195 ? -7.753 54.401 -59.800 1.00 64.31 195 PRO A N 1
ATOM 1433 C CA . PRO A 1 195 ? -7.607 55.327 -60.916 1.00 64.31 195 PRO A CA 1
ATOM 1434 C C . PRO A 1 195 ? -8.818 56.262 -60.987 1.00 64.31 195 PRO A C 1
ATOM 1436 O O . PRO A 1 195 ? -9.949 55.824 -60.766 1.00 64.31 195 PRO A O 1
ATOM 1439 N N . ALA A 1 196 ? -8.560 57.540 -61.265 1.00 58.69 196 ALA A N 1
ATOM 1440 C CA . ALA A 1 196 ? -9.603 58.496 -61.626 1.00 58.69 196 ALA A CA 1
ATOM 1441 C C . ALA A 1 196 ? -10.140 58.211 -63.035 1.00 58.69 196 ALA A C 1
ATOM 1443 O O . ALA A 1 196 ? -9.331 57.775 -63.889 1.00 58.69 196 ALA A O 1
#

Foldseek 3Di:
DDDDDDDDDPDPPPPPQLWFQWKFKDKADDPDPPPGHTWAFPVRGRRDNDTDTDDDPPDDDDFAKIKMWMWTAGPVRDIDDIDIDIDGDHDDDPPPPQQWFQWKFKDFDDDPDQPRHHTWAFPVRGGRDNDTDTDDDPHPPPDDAAKTWMKMWTAGPVRDIDDIDIDIDGDDPPPDDDPPPPPPPPPDPDDDDDDD

=== Feature glossary ===
The record interleaves many kinds of information about one protein. Here is each kind framed as the question it answers.

Q: What known structures does this most resemble?
A: Structural nearest neighbors (via Foldseek easy-search vs the PDB). Reported per hit: target PDB id, E-value, and alignment TM-score. A TM-score above ~0.5 is the conventional threshold for 'same fold'.

Q: Where is each backbone atom in 3D?
A: The mmCIF table is the protein's shape written out atom by atom. For each backbone N, Cα, C, and carbonyl O, it records an (x, y, z) coordinate triple in Å plus the residue type, chain letter, and residue number.

Q: What are the backbone torsion angles?
A: The φ/ψ torsion pair specifies the backbone conformation at each residue. φ rotates about the N–Cα bond, ψ about the Cα–C bond. Steric clashes forbid most of the (φ, ψ) plane — the allowed regions (α-helix basin, β-sheet basin, left-handed helix) are the Ramachandran-allowed regions.

Q: Which residues are buried vs exposed?
A: Solvent-accessible surface area (SASA) is the area in Å² traced out by the centre of a 1.4 Å probe sphere (a water molecule) rolled over the protein's van der Waals surface (Shrake–Rupley / Lee–Richards construction). Buried residues have near-zero SASA; fully exposed residues can exceed 200 Å². The total SASA scales roughly with the number of surface residues.

Q: How confident is the AlphaFold model at each residue?
A: pLDDT is the predicted lDDT-Cα score: AlphaFold's confidence that the local environment of each residue (all inter-atomic distances within 15 Å) is correctly placed. It is a per-residue number between 0 and 100, with higher meaning more reliable.

Q: What does the local fold look like, residue by residue?
A: 3Di is Foldseek's structural alphabet. Each residue is assigned one of twenty discrete states based on how its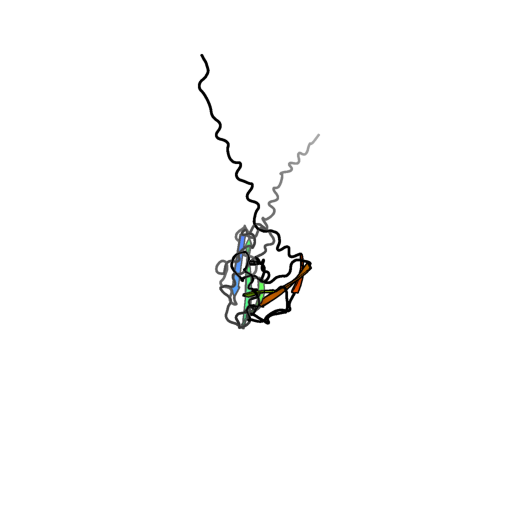 Cα sits relative to its spatial (not sequential) neighbors. Aligning 3Di strings finds structural homologs roughly as well as full 3D superposition, but orders of magnitude faster.

Q: How big and how compact is the whole molecule?
A: Radius of gyration (Rg) is the root-mean-square distance of Cα atoms from their centroid — a single number for overall size and compactness. A globular domain of N residues has Rg ≈ 2.2·N^0.38 Å; an extended or disordered chain has a much larger Rg. The Cα contact count is the number of residue pairs whose Cα atoms are within 8 Å and are more than four positions apart in sequence — a standard proxy for tertiary packing density. The bounding box is the smallest axis-aligned box enclosing all Cα atoms.

Q: Which residues are in helices, strands, or loops?
A: DSSP 8-state secondary structure assigns each residue one of H (α-helix), G (3₁₀-helix), I (π-helix), E (extended β-strand), B (isolated β-bridge), T (hydrogen-bonded turn), S (bend), or '-' (coil). The assignment is computed from backbone hydrogen-bond geometry via the Kabsch–Sander algorithm.

Q: How mobile is each atom in the crystal?
A: Crystallographic B-factors measure how much each atom's electron density is smeared out, in Å². They rise in mobile loops and surface residues and fall in the buried interior. In AlphaFold models this column is repurposed to hold pLDDT instead.

Q: What if only a Cα trace is available?
A: P-SEA three-state annotation labels each residue as helix, strand, or coil based purely on the geometry of the Cα trace. It serves as a fallback when the full backbone (and thus DSSP) is unavailable.

Q: What family and function is it annotated with?
A: Database cross-references. InterPro integrates a dozen domain/family signature databases into unified entries with residue-range hits. GO terms attach function/process/location labels with evidence codes. CATH codes position the fold in a four-level structural taxonomy. Organism is the NCBI-taxonomy species name.

Q: Are the domains correctly placed relative to each other?
A: Predicted Aligned Error (PAE) is an AlphaFold confidence matrix: entry (i, j) is the expected error in the position of residue j, in ångströms, when the prediction is superimposed on the true structure at residue i. Low PAE within a block of residues means that block is internally rigid and well-predicted; high PAE between two blocks means their relative placement is uncertain even if each block individually is confident.

Q: What do the diagnostic plots show?
A: Three diagnostic plots accompany the record. The Cα contact map visualizes the tertiary structure as a 2D adjacency matrix (8 Å cutoff, sequence-local contacts suppressed). The Ramachandran plot shows the distribution of backbone (φ, ψ) torsions, with points in the α and β basins reflecting secondary structure content. The PAE plot shows AlphaFold's inter-residue confidence as a color matrix.

Q: What is the amino-acid chain?
A: Primary structure: the covalent order of the twenty standard amino acids along the backbone. Two proteins with the same sequence will (almost always) fold to the same structure; two with 30% identity often share a fold but not the details.

Q: What do the rendered images show?
A: The six renders are orthographic views along the three Cartesian axes in both directions. Representation (cartoon, sticks, or surface) and color scheme (sequence-rainbow or by-chain) vary across proteins so the training set covers all the common visualization conventions.